Protein AF-A0A6P4CGS2-F1 (afdb_monomer_lite)

InterPro domains:
  IPR002083 MATH/TRAF domain [PF22486] (13-48)
  IPR002083 MATH/TRAF domain [PS50144] (1-48)
  IPR002083 MATH/TRAF domain [cd00121] (12-48)
  IPR008974 TRAF-like [G3DSA:2.60.210.10] (5-64)
  IPR050804 MATH and coiled-coil domain-containing protein [PTHR46236] (12-181)

Organism: Arachis duranensis (NCBI:txid130453)

Sequence (196 aa):
MILAGTKYESGSAKGPGYGYASFITLTEFLDPNNGFLVNDSCTIEAEVCVVNDGHQHHPNDNRIVPLVTRNNDNNNLVDFKGLCKVKKDFVSLLEEACSKHPKLVEGQKRRNQSEKFIENSIMTLGKVLHFLKSHKDVKDCTDDAVKEFQNLWKELESFGFDDLTWLENDVKIYMVKKLNENVDLGGEKGELLKVD

pLDDT: mean 76.22, std 17.8, range [32.59, 96.19]

Radius of gyration: 22.28 Å; chains: 1; bounding box: 71×52×62 Å

Foldseek 3Di:
DDDDDDDDDDDDPDDPDDDDPCDDDPVLCPPVQQVQAAPNAHDDDDFDDDDDPDPDDDPDPPDPDGPVPPPPPVPAWDQAVVLDTEGPQLNVVLVVVCVVPVLQVVVLVRHNDDSVLSHLLSRLVSVLSVLLVVPVDLVPDDPVNLVVSVVSVVVNVSSNRVDPPVVVVSNVVSVVNNVVVVVVVVPPPPDDDPDD

Structure (mmCIF, N/CA/C/O backbone):
data_AF-A0A6P4CGS2-F1
#
_entry.id   AF-A0A6P4CGS2-F1
#
loop_
_atom_site.group_PDB
_atom_site.id
_atom_site.type_symbol
_atom_site.label_atom_id
_atom_site.label_alt_id
_atom_site.label_comp_id
_atom_site.label_asym_id
_atom_site.label_entity_id
_atom_site.label_seq_id
_atom_site.pdbx_PDB_ins_code
_atom_site.Cartn_x
_atom_site.Cartn_y
_atom_site.Cartn_z
_atom_site.occupancy
_atom_site.B_iso_or_equiv
_atom_site.auth_seq_id
_atom_site.auth_comp_id
_atom_site.auth_asym_id
_atom_site.auth_atom_id
_atom_site.pdbx_PDB_model_num
ATOM 1 N N . MET A 1 1 ? -12.944 6.706 12.254 1.00 35.34 1 MET A N 1
ATOM 2 C CA . MET A 1 1 ? -13.628 7.862 12.877 1.00 35.34 1 MET A CA 1
ATOM 3 C C . MET A 1 1 ? -13.854 8.937 11.819 1.00 35.34 1 MET A C 1
ATOM 5 O O . MET A 1 1 ? -12.885 9.495 11.329 1.00 35.34 1 MET A O 1
ATOM 9 N N . ILE A 1 2 ? -15.099 9.168 11.389 1.00 32.59 2 ILE A N 1
ATOM 10 C CA . ILE A 1 2 ? -15.435 10.291 10.496 1.00 32.59 2 ILE A CA 1
ATOM 11 C C . ILE A 1 2 ? -15.806 11.464 11.402 1.00 32.59 2 ILE A C 1
ATOM 13 O O . ILE A 1 2 ? -16.816 11.397 12.100 1.00 32.59 2 ILE A O 1
ATOM 17 N N . LEU A 1 3 ? -14.984 12.513 11.433 1.00 43.84 3 LEU A N 1
ATOM 18 C CA . LEU A 1 3 ? -15.375 13.766 12.074 1.00 43.84 3 LEU A CA 1
ATOM 19 C C . LEU A 1 3 ? -16.300 14.541 11.138 1.00 43.84 3 LEU A C 1
ATOM 21 O O . LEU A 1 3 ? -16.040 14.656 9.941 1.00 43.84 3 LEU A O 1
ATOM 25 N N . ALA A 1 4 ? -17.402 15.043 11.693 1.00 39.34 4 ALA A N 1
ATOM 26 C CA . ALA A 1 4 ? -18.366 15.867 10.980 1.00 39.34 4 ALA A CA 1
ATOM 27 C C . ALA A 1 4 ? -17.659 17.089 10.374 1.00 39.34 4 ALA A C 1
ATOM 29 O O . ALA A 1 4 ? -17.104 17.901 11.109 1.00 39.34 4 ALA A O 1
ATOM 30 N N . GLY A 1 5 ? -17.674 17.205 9.044 1.00 42.78 5 GLY A N 1
ATOM 31 C CA . GLY A 1 5 ? -17.010 18.295 8.334 1.00 42.78 5 GLY A CA 1
ATOM 32 C C . GLY A 1 5 ? -17.528 19.667 8.769 1.00 42.78 5 GLY A C 1
ATOM 33 O O . GLY A 1 5 ? -18.735 19.888 8.884 1.00 42.78 5 GLY A O 1
ATOM 34 N N . THR A 1 6 ? -16.611 20.601 8.997 1.00 48.88 6 THR A N 1
ATOM 35 C CA . THR A 1 6 ? -16.914 22.014 9.236 1.00 48.88 6 THR A CA 1
ATOM 36 C C . THR A 1 6 ? -16.859 22.777 7.912 1.00 48.88 6 THR A C 1
ATOM 38 O O . THR A 1 6 ? -15.968 22.563 7.094 1.00 48.88 6 THR A O 1
ATOM 41 N N . LYS A 1 7 ? -17.834 23.661 7.666 1.00 46.78 7 LYS A N 1
ATOM 42 C CA . LYS A 1 7 ? -17.810 24.593 6.523 1.00 46.78 7 LYS A CA 1
ATOM 43 C C . LYS A 1 7 ? -17.155 25.902 6.958 1.00 46.78 7 LYS A C 1
ATOM 45 O O . LYS A 1 7 ? -17.506 26.414 8.019 1.00 46.78 7 LYS A O 1
ATOM 50 N N . TYR A 1 8 ? -16.250 26.447 6.147 1.00 56.38 8 TYR A N 1
ATOM 51 C CA . TYR A 1 8 ? -15.622 27.744 6.399 1.00 56.38 8 TYR A CA 1
ATOM 52 C C . TYR A 1 8 ? -15.357 28.509 5.096 1.00 56.38 8 TYR A C 1
ATOM 54 O O . TYR A 1 8 ? -15.068 27.913 4.061 1.00 56.38 8 TYR A O 1
ATOM 62 N N . GLU A 1 9 ? -15.442 29.836 5.170 1.00 48.56 9 GLU A N 1
ATOM 63 C CA . GLU A 1 9 ? -15.080 30.775 4.105 1.00 48.56 9 GLU A CA 1
ATOM 64 C C . GLU A 1 9 ? -13.683 31.330 4.423 1.00 48.56 9 GLU A C 1
ATOM 66 O O . GLU A 1 9 ? -13.440 31.799 5.537 1.00 48.56 9 GLU A O 1
ATOM 71 N N . SER A 1 10 ? -12.732 31.243 3.488 1.00 55.59 10 SER A N 1
ATOM 72 C CA . SER A 1 10 ? -11.381 31.784 3.681 1.00 55.59 10 SER A CA 1
ATOM 73 C C . SER A 1 10 ? -10.972 32.660 2.507 1.00 55.59 10 SER A C 1
ATOM 75 O O . SER A 1 10 ? -10.982 32.226 1.359 1.00 55.59 10 SER A O 1
ATOM 77 N N . GLY A 1 11 ? -10.575 33.893 2.823 1.00 48.62 11 GLY A N 1
ATOM 78 C CA . GLY A 1 11 ? -10.074 34.882 1.876 1.00 48.62 11 GLY A CA 1
ATOM 79 C C . GLY A 1 11 ? -8.834 35.596 2.406 1.00 48.62 11 GLY A C 1
ATOM 80 O O . GLY A 1 11 ? -8.850 36.813 2.509 1.00 48.62 11 GLY A O 1
ATOM 81 N N . SER A 1 12 ? -7.777 34.879 2.814 1.00 53.81 12 SER A N 1
ATOM 82 C CA . SER A 1 12 ? -6.424 35.459 2.956 1.00 53.81 12 SER A CA 1
ATOM 83 C C . SER A 1 12 ? -5.354 34.404 3.262 1.00 53.81 12 SER A C 1
ATOM 85 O O . SER A 1 12 ? -5.577 33.491 4.052 1.00 53.81 12 SER A O 1
ATOM 87 N N . ALA A 1 13 ? -4.141 34.596 2.731 1.00 56.62 13 ALA A N 1
ATOM 88 C CA . ALA A 1 13 ? -2.964 33.742 2.943 1.00 56.62 13 ALA A CA 1
ATOM 89 C C . ALA A 1 13 ? -2.358 33.796 4.371 1.00 56.62 13 ALA A C 1
ATOM 91 O O . ALA A 1 13 ? -1.290 33.233 4.606 1.00 56.62 13 ALA A O 1
ATOM 92 N N . LYS A 1 14 ? -2.999 34.489 5.327 1.00 59.53 14 LYS A N 1
ATOM 93 C CA . LYS A 1 14 ? -2.550 34.629 6.730 1.00 59.53 14 LYS A CA 1
ATOM 94 C C . LYS A 1 14 ? -3.710 34.542 7.737 1.00 59.53 14 LYS A C 1
ATOM 96 O O . LYS A 1 14 ? -3.844 35.399 8.607 1.00 59.53 14 LYS A O 1
ATOM 101 N N . GLY A 1 15 ? -4.577 33.542 7.596 1.00 60.03 15 GLY A N 1
ATOM 102 C CA . GLY A 1 15 ? -5.585 33.220 8.616 1.00 60.03 15 GLY A CA 1
ATOM 103 C C . GLY A 1 15 ? -4.997 32.417 9.789 1.00 60.03 15 GLY A C 1
ATOM 104 O O . GLY A 1 15 ? -3.956 31.778 9.617 1.00 60.03 15 GLY A O 1
ATOM 105 N N . PRO A 1 16 ? -5.629 32.428 10.980 1.00 64.69 16 PRO A N 1
ATOM 106 C CA . PRO A 1 16 ? -5.280 31.492 12.047 1.00 64.69 16 PRO A CA 1
ATOM 107 C C . PRO A 1 16 ? -5.461 30.047 11.556 1.00 64.69 16 PRO A C 1
ATOM 109 O O . PRO A 1 16 ? -6.345 29.770 10.750 1.00 64.69 16 PRO A O 1
ATOM 112 N N . GLY A 1 17 ? -4.618 29.123 12.024 1.00 63.47 17 GLY A N 1
ATOM 113 C CA . GLY A 1 17 ? -4.820 27.697 11.758 1.00 63.47 17 GLY A CA 1
ATOM 114 C C . GLY A 1 17 ? -6.153 27.228 12.349 1.00 63.47 17 GLY A C 1
ATOM 115 O O . GLY A 1 17 ? -6.503 27.617 13.463 1.00 63.47 17 GLY A O 1
ATOM 116 N N . TYR A 1 18 ? -6.892 26.401 11.609 1.00 72.19 18 TYR A N 1
ATOM 117 C CA . TYR A 1 18 ? -8.184 25.856 12.034 1.00 72.19 18 TYR A CA 1
ATOM 118 C C . TYR A 1 18 ? -8.076 24.348 12.266 1.00 72.19 18 TYR A C 1
ATOM 120 O O . TYR A 1 18 ? -7.402 23.645 11.515 1.00 72.19 18 TYR A O 1
ATOM 128 N N . GL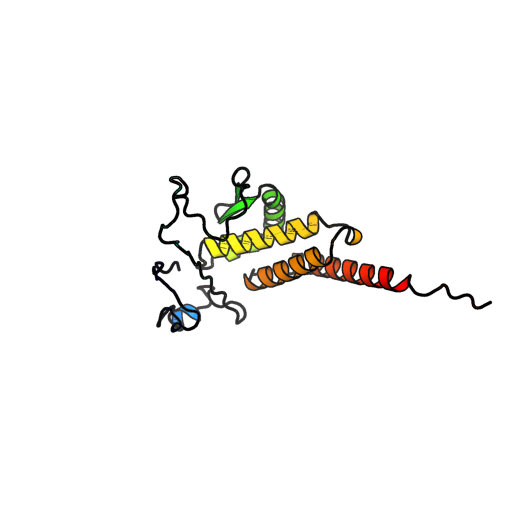Y A 1 19 ? -8.748 23.848 13.302 1.00 75.25 19 GLY A N 1
ATOM 129 C CA . GLY A 1 19 ? -8.752 22.430 13.651 1.00 75.25 19 GLY A CA 1
ATOM 130 C C . GLY A 1 19 ? -9.587 22.141 14.897 1.00 75.25 19 GLY A C 1
ATOM 131 O O . GLY A 1 19 ? -10.259 23.025 15.429 1.00 75.25 19 GLY A O 1
ATOM 132 N N . TYR A 1 20 ? -9.530 20.899 15.372 1.00 72.81 20 TYR A N 1
ATOM 133 C CA . TYR A 1 20 ? -10.167 20.478 16.619 1.00 72.81 20 TYR A CA 1
ATOM 134 C C . TYR A 1 20 ? -9.149 20.504 17.759 1.00 72.81 20 TYR A C 1
ATOM 136 O O . TYR A 1 20 ? -8.087 19.900 17.648 1.00 72.81 20 TYR A O 1
ATOM 144 N N . ALA A 1 21 ? -9.488 21.161 18.873 1.00 72.94 21 ALA A N 1
ATOM 145 C CA . ALA A 1 21 ? -8.631 21.193 20.064 1.00 72.94 21 ALA A CA 1
ATOM 146 C C . ALA A 1 21 ? -8.474 19.809 20.728 1.00 72.94 21 ALA A C 1
ATOM 148 O O . ALA A 1 21 ? -7.489 19.563 21.415 1.00 72.94 21 ALA A O 1
ATOM 149 N N . SER A 1 22 ? -9.439 18.910 20.514 1.00 78.81 22 SER A N 1
ATOM 150 C CA . SER A 1 22 ? -9.389 17.511 20.936 1.00 78.81 22 SER A CA 1
ATOM 151 C C . SER A 1 22 ? -9.935 16.642 19.806 1.00 78.81 22 SER A C 1
ATOM 153 O O . SER A 1 22 ? -11.135 16.658 19.534 1.00 78.81 22 SER A O 1
ATOM 155 N N . PHE A 1 23 ? -9.035 15.956 19.101 1.00 80.25 23 PHE A N 1
ATOM 156 C CA . PHE A 1 23 ? -9.360 15.083 17.969 1.00 80.25 23 PHE A CA 1
ATOM 157 C C . PHE A 1 23 ? -9.585 13.635 18.422 1.00 80.25 23 PHE A C 1
ATOM 159 O O . PHE A 1 23 ? -10.553 13.009 18.011 1.00 80.25 23 PHE A O 1
ATOM 166 N N . ILE A 1 24 ? -8.712 13.128 19.293 1.00 84.38 24 ILE A N 1
ATOM 167 C CA . ILE A 1 24 ? -8.739 11.777 19.860 1.00 84.38 24 ILE A CA 1
ATOM 168 C C . ILE A 1 24 ? -8.120 11.827 21.259 1.00 84.38 24 ILE A C 1
ATOM 170 O O . ILE A 1 24 ? -7.234 12.649 21.516 1.00 84.38 24 ILE A O 1
ATOM 174 N N . THR A 1 25 ? -8.574 10.978 22.181 1.00 89.19 25 THR A N 1
ATOM 175 C CA . THR A 1 25 ? -7.919 10.884 23.495 1.00 89.19 25 THR A CA 1
ATOM 176 C C . THR A 1 25 ? -6.576 10.168 23.371 1.00 89.19 25 THR A C 1
ATOM 178 O O . THR A 1 25 ? -6.412 9.282 22.535 1.00 89.19 25 THR A O 1
ATOM 181 N N . LEU A 1 26 ? -5.609 10.504 24.230 1.00 90.50 26 LEU A N 1
ATOM 182 C CA . LEU A 1 26 ? -4.312 9.822 24.219 1.00 90.50 26 LEU A CA 1
ATOM 183 C C . LEU A 1 26 ? -4.460 8.320 24.512 1.00 90.50 26 LEU A C 1
ATOM 185 O O . LEU A 1 26 ? -3.788 7.505 23.894 1.00 90.50 26 LEU A O 1
ATOM 189 N N . THR A 1 27 ? -5.366 7.954 25.422 1.00 91.56 27 THR A N 1
ATOM 190 C CA . THR A 1 27 ? -5.655 6.553 25.755 1.00 91.56 27 THR A CA 1
ATOM 191 C C . THR A 1 27 ? -6.181 5.784 24.549 1.00 91.56 27 THR A C 1
ATOM 193 O O . THR A 1 27 ? -5.724 4.679 24.290 1.00 91.56 27 THR A O 1
ATOM 19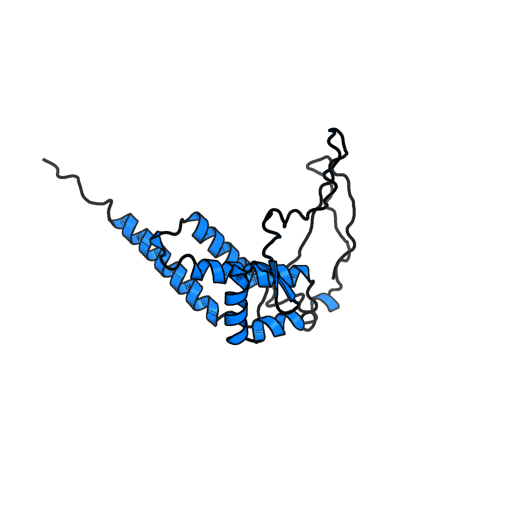6 N N . GLU A 1 28 ? -7.109 6.373 23.795 1.00 89.06 28 GLU A N 1
ATOM 197 C CA . GLU A 1 28 ? -7.671 5.751 22.596 1.00 89.06 28 GLU A CA 1
ATOM 198 C C . GLU A 1 28 ? -6.653 5.681 21.451 1.00 89.06 28 GLU A C 1
ATOM 200 O O . GLU A 1 28 ? -6.580 4.664 20.763 1.00 89.06 28 GLU A O 1
ATOM 205 N N . PHE A 1 29 ? -5.844 6.732 21.274 1.00 89.25 29 PHE A N 1
ATOM 206 C CA . PHE A 1 29 ? -4.796 6.804 20.253 1.00 89.25 29 PHE A CA 1
ATOM 207 C C . PHE A 1 29 ? -3.680 5.775 20.470 1.00 89.25 29 PHE A C 1
ATOM 209 O O . PHE A 1 29 ? -3.196 5.186 19.506 1.00 89.25 29 PHE A O 1
ATOM 216 N N . LEU A 1 30 ? -3.284 5.554 21.727 1.00 90.31 30 LEU A N 1
ATOM 217 C CA . LEU A 1 30 ? -2.220 4.619 22.095 1.00 90.31 30 LEU A CA 1
ATOM 218 C C . LEU A 1 30 ? -2.702 3.174 22.281 1.00 90.31 30 LEU A C 1
ATOM 220 O O . LEU A 1 30 ? -1.870 2.302 22.527 1.00 90.31 30 LEU A O 1
ATOM 224 N N . ASP A 1 31 ? -4.007 2.896 22.194 1.00 87.06 31 ASP A N 1
ATOM 225 C CA . ASP A 1 31 ? -4.511 1.526 22.298 1.00 87.06 31 ASP A CA 1
ATOM 226 C C . ASP A 1 31 ? -4.074 0.711 21.064 1.00 87.06 31 ASP A C 1
ATOM 228 O O . ASP A 1 31 ? -4.538 0.982 19.946 1.00 87.06 31 ASP A O 1
ATOM 232 N N . PRO A 1 32 ? -3.215 -0.316 21.231 1.00 82.88 32 PRO A N 1
ATOM 233 C CA . PRO A 1 32 ? -2.708 -1.109 20.114 1.00 82.88 32 PRO A CA 1
ATOM 234 C C . PRO A 1 32 ? -3.813 -1.879 19.376 1.00 82.88 32 PRO A C 1
ATOM 236 O O . PRO A 1 32 ? -3.609 -2.287 18.234 1.00 82.88 32 PRO A O 1
ATOM 239 N N . ASN A 1 33 ? -4.990 -2.063 19.983 1.00 81.50 33 ASN A N 1
ATOM 240 C CA . ASN A 1 33 ? -6.120 -2.738 19.344 1.00 81.50 33 ASN A CA 1
ATOM 241 C C . ASN A 1 33 ? -6.884 -1.830 18.372 1.00 81.50 33 ASN A C 1
ATOM 243 O O . ASN A 1 33 ? -7.587 -2.331 17.496 1.00 81.50 33 ASN A O 1
ATOM 247 N N . ASN A 1 34 ? -6.751 -0.505 18.493 1.00 80.56 34 ASN A N 1
ATOM 248 C CA . ASN A 1 34 ? -7.469 0.433 17.631 1.00 80.56 34 ASN A CA 1
ATOM 249 C C . ASN A 1 34 ? -6.788 0.638 16.272 1.00 80.56 34 ASN A C 1
ATOM 251 O O . ASN A 1 34 ? -7.461 0.944 15.286 1.00 80.56 34 ASN A O 1
ATOM 255 N N . GLY A 1 35 ? -5.468 0.440 16.197 1.00 78.88 35 GLY A N 1
ATOM 256 C CA . GLY A 1 35 ? -4.697 0.572 14.958 1.00 78.88 35 GLY A CA 1
ATOM 257 C C . GLY A 1 35 ? -4.485 2.015 14.483 1.00 78.88 35 GLY A C 1
ATOM 258 O O . GLY A 1 35 ? -4.157 2.212 13.315 1.00 78.88 35 GLY A O 1
ATOM 259 N N . PHE A 1 36 ? -4.677 3.014 15.356 1.00 84.12 36 PHE A N 1
ATOM 260 C CA . PHE A 1 36 ? -4.406 4.429 15.051 1.00 84.12 36 PHE A CA 1
ATOM 261 C C . PHE A 1 36 ? -2.910 4.766 15.026 1.00 84.12 36 PHE A C 1
ATOM 263 O O . PHE A 1 36 ? -2.495 5.651 14.278 1.00 84.12 36 PHE A O 1
ATOM 270 N N . LEU A 1 37 ? -2.112 4.045 15.814 1.00 85.75 37 LEU A N 1
ATOM 271 C CA . LEU A 1 37 ? -0.658 4.130 15.846 1.00 85.75 37 LEU A CA 1
ATOM 272 C C . LEU A 1 37 ? -0.086 2.742 15.540 1.00 85.75 37 LEU A C 1
ATOM 274 O O . LEU A 1 37 ? -0.350 1.784 16.265 1.00 85.75 37 LEU A O 1
ATOM 278 N N . VAL A 1 38 ? 0.678 2.625 14.456 1.00 79.06 38 VAL A N 1
ATOM 279 C CA . VAL A 1 38 ? 1.325 1.376 14.032 1.00 79.06 38 VAL A CA 1
ATOM 280 C C . VAL A 1 38 ? 2.788 1.681 13.745 1.00 79.06 38 VAL A C 1
ATOM 282 O O . VAL A 1 38 ? 3.081 2.564 12.947 1.00 79.06 38 VAL A O 1
ATOM 285 N N . ASN A 1 39 ? 3.709 0.955 14.387 1.00 81.31 39 ASN A N 1
ATOM 286 C CA . ASN A 1 39 ? 5.159 1.154 14.242 1.00 81.31 39 ASN A CA 1
ATOM 287 C C . ASN A 1 39 ? 5.590 2.618 14.455 1.00 81.31 39 ASN A C 1
ATOM 289 O O . ASN A 1 39 ? 6.279 3.190 13.613 1.00 81.31 39 ASN A O 1
ATOM 293 N N . ASP A 1 40 ? 5.123 3.237 15.545 1.00 84.38 40 ASP A N 1
ATOM 294 C CA . ASP A 1 40 ? 5.345 4.657 15.870 1.00 84.38 40 ASP A CA 1
ATOM 295 C C . ASP A 1 40 ? 4.922 5.646 14.765 1.00 84.38 40 ASP A C 1
ATOM 297 O O . ASP A 1 40 ? 5.320 6.811 14.765 1.00 84.38 40 ASP A O 1
ATOM 301 N N . SER A 1 41 ? 4.071 5.202 13.837 1.00 81.25 41 SER A N 1
ATOM 302 C CA . SER A 1 41 ? 3.564 5.995 12.724 1.00 81.25 41 SER A CA 1
ATOM 303 C C . SER A 1 41 ? 2.043 6.102 12.787 1.00 81.25 41 SER A C 1
ATOM 305 O O . SER A 1 41 ? 1.336 5.120 13.033 1.00 81.25 41 SER A O 1
ATOM 307 N N . CYS A 1 42 ? 1.528 7.311 12.572 1.00 84.44 42 CYS A N 1
ATOM 308 C CA . CYS A 1 42 ? 0.100 7.571 12.423 1.00 84.44 42 CYS A CA 1
ATOM 309 C C . CYS A 1 42 ? -0.140 8.346 11.129 1.00 84.44 42 CYS A C 1
ATOM 311 O O . CYS A 1 42 ? 0.661 9.203 10.749 1.00 84.44 42 CYS A O 1
ATOM 313 N N . THR A 1 43 ? -1.263 8.066 10.474 1.00 77.25 43 THR A N 1
ATOM 314 C CA . THR A 1 43 ? -1.672 8.759 9.252 1.00 77.25 43 THR A CA 1
ATOM 315 C C . THR A 1 43 ? -2.950 9.538 9.530 1.00 77.25 43 THR A C 1
ATOM 317 O O . THR A 1 43 ? -3.950 8.965 9.961 1.00 77.25 43 THR A O 1
ATOM 320 N N . ILE A 1 44 ? -2.916 10.847 9.277 1.00 79.44 44 ILE A N 1
ATOM 321 C CA . ILE A 1 44 ? -4.068 11.743 9.409 1.00 79.44 44 ILE A CA 1
ATOM 322 C C . ILE A 1 44 ? -4.544 12.108 8.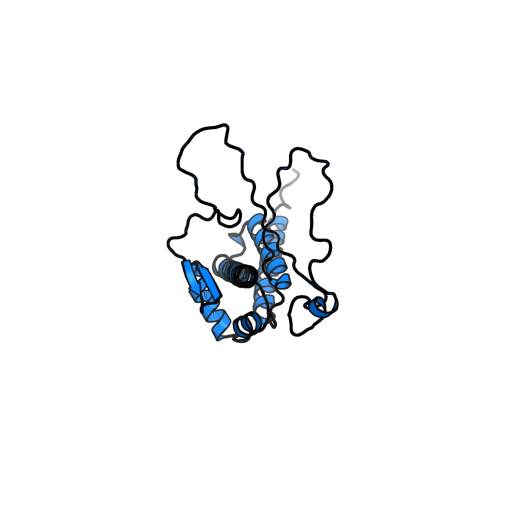004 1.00 79.44 44 ILE A C 1
ATOM 324 O O . ILE A 1 44 ? -3.796 12.691 7.223 1.00 79.44 44 ILE A O 1
ATOM 328 N N . GLU A 1 45 ? -5.794 11.775 7.692 1.00 71.50 45 GLU A N 1
ATOM 329 C CA . GLU A 1 45 ? -6.437 12.127 6.427 1.00 71.50 45 GLU A CA 1
ATOM 330 C C . GLU A 1 45 ? -7.326 13.363 6.616 1.00 71.50 45 GLU A C 1
ATOM 332 O O . GLU A 1 45 ? -8.130 13.425 7.549 1.00 71.50 45 GLU A O 1
ATOM 337 N N . ALA A 1 46 ? -7.198 14.342 5.719 1.00 73.69 46 ALA A N 1
ATOM 338 C CA . ALA A 1 46 ? -8.045 15.528 5.681 1.00 73.69 46 ALA A CA 1
ATOM 339 C C . ALA A 1 46 ? -8.647 15.690 4.281 1.00 73.69 46 ALA A C 1
ATOM 341 O O . ALA A 1 46 ? -7.924 15.769 3.289 1.00 73.69 46 ALA A O 1
ATOM 342 N N . GLU A 1 47 ? -9.975 15.771 4.204 1.00 67.81 47 GLU A N 1
ATOM 343 C CA . GLU A 1 47 ? -10.686 16.097 2.970 1.00 67.81 47 GLU A CA 1
ATOM 344 C C . GLU A 1 47 ? -11.065 17.580 2.983 1.00 67.81 47 GLU A C 1
ATOM 346 O O . GLU A 1 47 ? -11.736 18.050 3.902 1.00 67.81 47 GLU A O 1
ATOM 351 N N . VAL A 1 48 ? -10.630 18.320 1.961 1.00 70.25 48 VAL A N 1
ATOM 352 C CA . VAL A 1 48 ? -10.899 19.756 1.829 1.00 70.25 48 VAL A CA 1
ATOM 353 C C . VAL A 1 48 ? -11.808 19.990 0.628 1.00 70.25 48 VAL A C 1
ATOM 355 O O . VAL A 1 48 ? -11.451 19.670 -0.506 1.00 70.25 48 VAL A O 1
ATOM 358 N N . CYS A 1 49 ? -12.971 20.587 0.879 1.00 64.94 49 CYS A N 1
ATOM 359 C CA . CYS A 1 49 ? -13.921 20.992 -0.153 1.00 64.94 49 CYS A CA 1
ATOM 360 C C . CYS A 1 49 ? -13.906 22.515 -0.290 1.00 64.94 49 CYS A C 1
ATOM 362 O O . CYS A 1 49 ? -14.192 23.223 0.673 1.00 64.94 49 CYS A O 1
ATOM 364 N N . VAL A 1 50 ? -13.624 23.016 -1.492 1.00 71.50 50 VAL A N 1
ATOM 365 C CA . VAL A 1 50 ? -13.747 24.443 -1.811 1.00 71.50 50 VAL A CA 1
ATOM 366 C C . VAL A 1 50 ? -15.062 24.645 -2.553 1.00 71.50 50 VAL A C 1
ATOM 368 O O . VAL A 1 50 ? -15.252 24.095 -3.636 1.00 71.50 50 VAL A O 1
ATOM 371 N N . VAL A 1 51 ? -15.985 25.401 -1.959 1.00 65.62 51 VAL A N 1
ATOM 372 C CA . VAL A 1 51 ? -17.236 25.799 -2.615 1.00 65.62 51 VAL A CA 1
ATOM 373 C C . VAL A 1 51 ? -17.051 27.227 -3.101 1.00 65.62 51 VAL A C 1
ATOM 375 O O . VAL A 1 51 ? -16.897 28.125 -2.283 1.00 65.62 51 VAL A O 1
ATOM 378 N N . ASN A 1 52 ? -17.049 27.426 -4.417 1.00 67.31 52 ASN A N 1
ATOM 379 C CA . ASN A 1 52 ? -17.042 28.769 -4.986 1.00 67.31 52 ASN A CA 1
ATOM 380 C C . ASN A 1 52 ? -18.461 29.342 -4.921 1.00 67.31 52 ASN A C 1
ATOM 382 O O . ASN A 1 52 ? -19.415 28.758 -5.439 1.00 67.31 52 ASN A O 1
ATOM 386 N N . ASP A 1 53 ? -18.590 30.507 -4.314 1.00 56.47 53 ASP A N 1
ATOM 387 C CA . ASP A 1 53 ? -19.781 31.336 -4.207 1.00 56.47 53 ASP A CA 1
ATOM 388 C C . ASP A 1 53 ? -20.101 32.009 -5.555 1.00 56.47 53 ASP A C 1
ATOM 390 O O . ASP A 1 53 ? -19.922 33.198 -5.787 1.00 56.47 53 ASP A O 1
ATOM 394 N N . GLY A 1 54 ? -20.582 31.191 -6.492 1.00 53.81 54 GLY A N 1
ATOM 395 C CA . GLY A 1 54 ? -21.723 31.513 -7.354 1.00 53.81 54 GLY A CA 1
ATOM 396 C C . GLY A 1 54 ? -21.650 32.658 -8.373 1.00 53.81 54 GLY A C 1
ATOM 397 O O . GLY A 1 54 ? -22.608 32.801 -9.130 1.00 53.81 54 GLY A O 1
ATOM 398 N N . HIS A 1 55 ? -20.579 33.440 -8.501 1.00 52.56 55 HIS A N 1
ATOM 399 C CA . HIS A 1 55 ? -20.499 34.475 -9.543 1.00 52.56 55 HIS A CA 1
ATOM 400 C C . HIS A 1 55 ? -19.857 33.975 -10.843 1.00 52.56 55 HIS A C 1
ATOM 402 O O . HIS A 1 55 ? -18.870 34.536 -11.307 1.00 52.56 55 HIS A O 1
ATOM 408 N N . GLN A 1 56 ? -20.447 32.936 -11.445 1.00 46.91 56 GLN A N 1
ATOM 409 C CA . GLN A 1 56 ? -20.592 32.780 -12.900 1.00 46.91 56 GLN A CA 1
ATOM 410 C C . GLN A 1 56 ? -21.499 31.580 -13.215 1.00 46.91 56 GLN A C 1
ATOM 412 O O . GLN A 1 56 ? -21.258 30.447 -12.810 1.00 46.91 56 GLN A O 1
ATOM 417 N N . HIS A 1 57 ? -22.588 31.870 -13.925 1.00 47.19 57 HIS A N 1
ATOM 418 C CA . HIS A 1 57 ? -23.630 30.938 -14.338 1.00 47.19 57 HIS A CA 1
ATOM 419 C C . HIS A 1 57 ? -23.102 29.821 -15.258 1.00 47.19 57 HIS A C 1
ATOM 421 O O . HIS A 1 57 ? -22.680 30.094 -16.378 1.00 47.19 57 HIS A O 1
ATOM 427 N N . HIS A 1 58 ? -23.317 28.563 -14.861 1.00 44.56 58 HIS A N 1
ATOM 428 C CA . HIS A 1 58 ? -24.027 27.597 -15.706 1.00 44.56 58 HIS A CA 1
ATOM 429 C C . HIS A 1 58 ? -24.756 26.569 -14.812 1.00 44.56 58 HIS A C 1
ATOM 431 O O . HIS A 1 58 ? -24.123 25.940 -13.964 1.00 44.56 58 HIS A O 1
ATOM 437 N N . PRO A 1 59 ? -26.083 26.393 -14.942 1.00 48.31 59 PRO A N 1
ATOM 438 C CA . PRO A 1 59 ? -26.835 25.476 -14.095 1.00 48.31 59 PRO A CA 1
ATOM 439 C C . PRO A 1 59 ? -26.665 24.053 -14.633 1.00 48.31 59 PRO A C 1
ATOM 441 O O . PRO A 1 59 ? -27.333 23.695 -15.598 1.00 48.31 59 PRO A O 1
ATOM 444 N N . ASN A 1 60 ? -25.728 23.281 -14.067 1.00 44.47 60 ASN A N 1
ATOM 445 C CA . ASN A 1 60 ? -25.863 21.820 -13.907 1.00 44.47 60 ASN A CA 1
ATOM 446 C C . ASN A 1 60 ? -24.725 21.102 -13.161 1.00 44.47 60 ASN A C 1
ATOM 448 O O . ASN A 1 60 ? -24.808 19.884 -13.020 1.00 44.47 60 ASN A O 1
ATOM 452 N N . ASP A 1 61 ? -23.719 21.781 -12.609 1.00 47.00 61 ASP A N 1
ATOM 453 C CA . ASP A 1 61 ? -22.617 21.082 -11.925 1.00 47.00 61 ASP A CA 1
ATOM 454 C C . ASP A 1 61 ? -22.810 20.987 -10.400 1.00 47.00 61 ASP A C 1
ATOM 456 O O . ASP A 1 61 ? -21.984 21.406 -9.599 1.00 47.00 61 ASP A O 1
ATOM 460 N N . ASN A 1 62 ? -23.945 20.417 -9.980 1.00 43.94 62 ASN A N 1
ATOM 461 C CA . ASN A 1 62 ? -24.212 20.058 -8.577 1.00 43.94 62 ASN A CA 1
ATOM 462 C C . ASN A 1 62 ? -23.743 18.632 -8.235 1.00 43.94 62 ASN A C 1
ATOM 464 O O . ASN A 1 62 ? -24.314 17.961 -7.371 1.00 43.94 62 ASN A O 1
ATOM 468 N N . ARG A 1 63 ? -22.686 18.142 -8.887 1.00 39.44 63 ARG A N 1
ATOM 469 C CA . ARG A 1 63 ? -22.015 16.925 -8.438 1.00 39.44 63 ARG A CA 1
ATOM 470 C C . ARG A 1 63 ? -20.900 17.309 -7.478 1.00 39.44 63 ARG A C 1
ATOM 472 O O . ARG A 1 63 ? -19.811 17.693 -7.878 1.00 39.44 63 ARG A O 1
ATOM 479 N N . ILE A 1 64 ? -21.196 17.159 -6.190 1.00 49.12 64 ILE A N 1
ATOM 480 C CA . ILE A 1 64 ? -20.187 16.975 -5.148 1.00 49.12 64 ILE A CA 1
ATOM 481 C C . ILE A 1 64 ? -19.275 15.837 -5.626 1.00 49.12 64 ILE A C 1
ATOM 483 O O . ILE A 1 64 ? -19.677 14.674 -5.612 1.00 49.12 64 ILE A O 1
ATOM 487 N N . VAL A 1 65 ? -18.082 16.172 -6.109 1.00 42.41 65 VAL A N 1
ATOM 488 C CA . VAL A 1 65 ? -17.024 15.205 -6.401 1.00 42.41 65 VAL A CA 1
ATOM 489 C C . VAL A 1 65 ? -15.861 15.501 -5.456 1.00 42.41 65 VAL A C 1
ATOM 491 O O . VAL A 1 65 ? -15.303 16.599 -5.514 1.00 42.41 65 VAL A O 1
ATOM 494 N N . PRO A 1 66 ? -15.506 14.567 -4.556 1.00 41.31 66 PRO A N 1
ATOM 495 C CA . PRO A 1 66 ? -14.270 14.636 -3.786 1.00 41.31 66 PRO A CA 1
ATOM 496 C C . PRO A 1 66 ? -13.092 14.936 -4.714 1.00 41.31 66 PRO A C 1
ATOM 498 O O . PRO A 1 66 ? -12.976 14.314 -5.774 1.00 41.31 66 PRO A O 1
ATOM 501 N N . LEU A 1 67 ? -12.182 15.834 -4.318 1.00 46.56 67 LEU A N 1
ATOM 502 C CA . LEU A 1 67 ? -11.012 16.208 -5.130 1.00 46.56 67 LEU A CA 1
ATOM 503 C C . LEU A 1 67 ? -10.075 15.017 -5.455 1.00 46.56 67 LEU A C 1
ATOM 505 O O . LEU A 1 67 ? -9.164 15.158 -6.265 1.00 46.56 67 LEU A O 1
ATOM 509 N N . VAL A 1 68 ? -10.326 13.837 -4.875 1.00 49.34 68 VAL A N 1
ATOM 510 C CA . VAL A 1 68 ? -9.606 12.577 -5.124 1.00 49.34 68 VAL A CA 1
ATOM 511 C C . VAL A 1 68 ? -10.211 11.751 -6.279 1.00 49.34 68 VAL A C 1
ATOM 513 O O . VAL A 1 68 ? -9.542 10.879 -6.825 1.00 49.34 68 VAL A O 1
ATOM 516 N N . THR A 1 69 ? -11.434 12.044 -6.746 1.00 40.47 69 THR A N 1
ATOM 517 C CA . THR A 1 69 ? -12.087 11.298 -7.849 1.00 40.47 69 THR A CA 1
ATOM 518 C C . THR A 1 69 ? -12.121 12.047 -9.180 1.00 40.47 69 THR A C 1
ATOM 520 O O . THR A 1 69 ? -13.030 11.860 -9.988 1.00 40.47 69 THR A O 1
ATOM 523 N N . ARG A 1 70 ? -11.071 12.811 -9.516 1.00 41.44 70 ARG A N 1
ATOM 524 C CA . ARG A 1 70 ? -10.793 13.087 -10.937 1.00 41.44 70 ARG A CA 1
ATOM 525 C C . ARG A 1 70 ? -10.084 11.886 -11.574 1.00 41.44 70 ARG A C 1
ATOM 527 O O . ARG A 1 70 ? -8.940 11.979 -11.982 1.00 41.44 70 ARG A O 1
ATOM 534 N N . ASN A 1 71 ? -10.792 10.765 -11.658 1.00 42.09 71 ASN A N 1
ATOM 535 C CA . ASN A 1 71 ? -10.571 9.720 -12.653 1.00 42.09 71 ASN A CA 1
ATOM 536 C C . ASN A 1 71 ? -11.963 9.326 -13.138 1.00 42.09 71 ASN A C 1
ATOM 538 O O . ASN A 1 71 ? -12.673 8.572 -12.482 1.00 42.09 71 ASN A O 1
ATOM 542 N N . ASN A 1 72 ? -12.382 9.902 -14.260 1.00 47.44 72 ASN A N 1
ATOM 543 C CA . ASN A 1 72 ? -13.719 9.750 -14.829 1.00 47.44 72 ASN A CA 1
ATOM 544 C C . ASN A 1 72 ? -13.913 8.386 -15.533 1.00 47.44 72 ASN A C 1
ATOM 546 O O . ASN A 1 72 ? -14.594 8.301 -16.548 1.00 47.44 72 ASN A O 1
ATOM 550 N N . ASP A 1 73 ? -13.343 7.314 -14.971 1.00 54.31 73 ASP A N 1
ATOM 551 C CA . ASP A 1 73 ? -13.447 5.932 -15.464 1.00 54.31 73 ASP A CA 1
ATOM 552 C C . ASP A 1 73 ? -14.378 5.098 -14.565 1.00 54.31 73 ASP A C 1
ATOM 554 O O . ASP A 1 73 ? -14.155 3.913 -14.309 1.00 54.31 73 ASP A O 1
ATOM 558 N N . ASN A 1 74 ? -15.444 5.716 -14.050 1.00 54.94 74 ASN A N 1
ATOM 559 C CA . ASN A 1 74 ? -16.376 5.108 -13.091 1.00 54.94 74 ASN A CA 1
ATOM 560 C C . ASN A 1 74 ? -17.188 3.919 -13.648 1.00 54.94 74 ASN A C 1
ATOM 562 O O . ASN A 1 74 ? -17.980 3.326 -12.920 1.00 54.94 74 ASN A O 1
ATOM 566 N N . ASN A 1 75 ? -16.988 3.534 -14.911 1.00 57.66 75 ASN A N 1
ATOM 567 C CA . ASN A 1 75 ? -17.736 2.454 -15.557 1.00 57.66 75 ASN A CA 1
ATOM 568 C C . ASN A 1 75 ? -17.096 1.061 -15.399 1.00 57.66 75 ASN A C 1
ATOM 570 O O . ASN A 1 75 ? -17.673 0.087 -15.875 1.00 57.66 75 ASN A O 1
ATOM 574 N N . ASN A 1 76 ? -15.932 0.934 -14.742 1.00 78.94 76 ASN A N 1
ATOM 575 C CA . ASN A 1 76 ? -15.230 -0.353 -14.590 1.00 78.94 76 ASN A CA 1
ATOM 576 C C . ASN A 1 76 ? -14.696 -0.612 -13.166 1.00 78.94 76 ASN A C 1
ATOM 578 O O . ASN A 1 76 ? -13.677 -1.286 -12.983 1.00 78.94 76 ASN A O 1
ATOM 582 N N . LEU A 1 77 ? -15.354 -0.039 -12.155 1.00 84.25 77 LEU A N 1
ATOM 583 C CA . LEU A 1 77 ? -15.059 -0.316 -10.751 1.00 84.25 77 LEU A CA 1
ATOM 584 C C . LEU A 1 77 ? -15.826 -1.558 -10.281 1.00 84.25 77 LEU A C 1
ATOM 586 O O . LEU A 1 77 ? -17.023 -1.688 -10.532 1.00 84.25 77 LEU A O 1
ATOM 590 N N . VAL A 1 78 ? -15.139 -2.451 -9.578 1.00 89.00 78 VAL A N 1
ATOM 591 C CA . VAL A 1 78 ? -15.685 -3.701 -9.039 1.00 89.00 78 VAL A CA 1
ATOM 592 C C . VAL A 1 78 ? -15.556 -3.675 -7.519 1.00 89.00 78 VAL A C 1
ATOM 594 O O . VAL A 1 78 ? -14.553 -3.187 -6.995 1.00 89.00 78 VAL A O 1
ATOM 597 N N . ASP A 1 79 ? -16.572 -4.179 -6.815 1.00 89.19 79 ASP A N 1
ATOM 598 C CA . ASP A 1 79 ? -16.490 -4.382 -5.367 1.00 89.19 79 ASP A CA 1
ATOM 599 C C . ASP A 1 79 ? -15.421 -5.430 -5.047 1.00 89.19 79 ASP A C 1
ATOM 601 O O . ASP A 1 79 ? -15.481 -6.568 -5.517 1.00 89.19 79 ASP A O 1
ATOM 605 N N . PHE A 1 80 ? -14.427 -5.038 -4.258 1.00 88.56 80 PHE A N 1
ATOM 606 C CA . PHE A 1 80 ? -13.356 -5.918 -3.831 1.00 88.56 80 PHE A CA 1
ATOM 607 C C . PHE A 1 80 ? -13.612 -6.394 -2.404 1.00 88.56 80 PHE A C 1
ATOM 609 O O . PHE A 1 80 ? -13.304 -5.703 -1.433 1.00 88.56 80 PHE A O 1
ATOM 616 N N . LYS A 1 81 ? -14.158 -7.611 -2.281 1.00 84.94 81 LYS A N 1
ATOM 617 C CA . LYS A 1 81 ? -14.358 -8.325 -1.005 1.00 84.94 81 LYS A CA 1
ATOM 618 C C . LYS A 1 81 ? -15.160 -7.530 0.045 1.00 84.94 81 LYS A C 1
ATOM 620 O O . LYS A 1 81 ? -14.954 -7.748 1.244 1.00 84.94 81 LYS A O 1
ATOM 625 N N . GLY A 1 82 ? -16.047 -6.628 -0.387 1.00 82.56 82 GLY A N 1
ATOM 626 C CA . GLY A 1 82 ? -16.799 -5.719 0.480 1.00 82.56 82 GLY A CA 1
ATOM 627 C C . GLY A 1 82 ? -15.941 -4.689 1.222 1.00 82.56 82 GLY A C 1
ATOM 628 O O . GLY A 1 82 ? -16.383 -4.176 2.245 1.00 82.56 82 GLY A O 1
ATOM 629 N N . LEU A 1 83 ? -14.705 -4.442 0.770 1.00 80.69 83 LEU A N 1
ATOM 630 C CA . LEU A 1 83 ? -13.783 -3.477 1.379 1.00 80.69 83 LEU A CA 1
ATOM 631 C C . LEU A 1 83 ? -13.841 -2.116 0.686 1.00 80.69 83 LEU A C 1
ATOM 633 O O . LEU A 1 83 ? -13.896 -1.091 1.353 1.00 80.69 83 LEU A O 1
ATOM 637 N N . CYS A 1 84 ? -13.786 -2.106 -0.647 1.00 83.75 84 CYS A N 1
ATOM 638 C CA . CYS A 1 84 ? -13.792 -0.889 -1.455 1.00 83.75 84 CYS A CA 1
ATOM 639 C C . CYS A 1 84 ? -14.085 -1.195 -2.931 1.00 83.75 84 CYS A C 1
ATOM 641 O O . CYS A 1 84 ? -14.113 -2.353 -3.359 1.00 83.75 84 CYS A O 1
ATOM 643 N N . LYS A 1 85 ? -14.284 -0.141 -3.730 1.00 87.44 85 LYS A N 1
ATOM 644 C CA . LYS A 1 85 ? -14.431 -0.233 -5.186 1.00 87.44 85 LYS A CA 1
ATOM 645 C C . LYS A 1 85 ? -13.081 -0.009 -5.861 1.00 87.44 85 LYS A C 1
ATOM 647 O O . LYS A 1 85 ? -12.500 1.062 -5.734 1.00 87.44 85 LYS A O 1
ATOM 652 N N . VAL A 1 86 ? -12.600 -0.987 -6.624 1.00 87.12 86 VAL A N 1
ATOM 653 C CA . VAL A 1 86 ? -11.292 -0.917 -7.305 1.00 87.12 86 VAL A CA 1
ATOM 654 C C . VAL A 1 86 ? -11.434 -1.069 -8.814 1.00 87.12 86 VAL A C 1
ATOM 656 O O . VAL A 1 86 ? -12.398 -1.664 -9.298 1.00 87.12 86 VAL A O 1
ATOM 659 N N . LYS A 1 87 ? -10.470 -0.544 -9.584 1.00 86.44 87 LYS A N 1
ATOM 660 C CA . LYS A 1 87 ? -10.433 -0.745 -11.042 1.00 86.44 87 LYS A CA 1
ATOM 661 C C . LYS A 1 87 ? -10.340 -2.239 -11.357 1.00 86.44 87 LYS A C 1
ATOM 663 O O . LYS A 1 87 ? -9.550 -2.949 -10.736 1.00 86.44 87 LYS A O 1
ATOM 668 N N . LYS A 1 88 ? -11.092 -2.706 -12.357 1.00 87.38 88 LYS A N 1
ATOM 669 C CA . LYS A 1 88 ? -11.110 -4.119 -12.777 1.00 87.38 88 LYS A CA 1
ATOM 670 C C . LYS A 1 88 ? -9.720 -4.708 -13.037 1.00 87.38 88 LYS A C 1
ATOM 672 O O . LYS A 1 88 ? -9.471 -5.852 -12.669 1.00 87.38 88 LYS A O 1
ATOM 677 N N . ASP A 1 89 ? -8.806 -3.922 -13.599 1.00 85.50 89 ASP A N 1
ATOM 678 C CA . ASP A 1 89 ? -7.439 -4.372 -13.897 1.00 85.50 89 ASP A CA 1
ATOM 679 C C . ASP A 1 89 ? -6.639 -4.699 -12.626 1.00 85.50 89 ASP A C 1
ATOM 681 O O . ASP A 1 89 ? -5.730 -5.530 -12.654 1.00 85.50 89 ASP A O 1
ATOM 685 N N . PHE A 1 90 ? -7.014 -4.102 -11.490 1.00 91.00 90 PHE A N 1
ATOM 686 C CA . PHE A 1 90 ? -6.400 -4.373 -10.192 1.00 91.00 90 PHE A CA 1
ATOM 687 C C . PHE A 1 90 ? -7.011 -5.596 -9.512 1.00 91.00 90 PHE A C 1
ATOM 689 O O . PHE A 1 90 ? -6.308 -6.255 -8.754 1.00 91.00 90 PHE A O 1
ATOM 696 N N . VAL A 1 91 ? -8.277 -5.934 -9.793 1.00 91.44 91 VAL A N 1
ATOM 697 C CA . VAL A 1 91 ? -9.006 -7.020 -9.108 1.00 91.44 91 VAL A CA 1
ATOM 698 C C . VAL A 1 91 ? -8.227 -8.326 -9.176 1.00 91.44 91 VAL A C 1
ATOM 700 O O . VAL A 1 91 ? -7.917 -8.892 -8.136 1.00 91.44 91 VAL A O 1
ATOM 703 N N . SER A 1 92 ? -7.831 -8.758 -10.378 1.00 92.06 92 SER A N 1
ATOM 704 C CA . SER A 1 92 ? -7.094 -10.021 -10.548 1.00 92.06 92 SER A CA 1
ATOM 705 C C . SER A 1 92 ? -5.776 -10.057 -9.762 1.00 92.06 92 SER A C 1
ATOM 707 O O . SER A 1 92 ? -5.425 -11.082 -9.185 1.00 92.06 92 SER A O 1
ATOM 709 N N . LEU A 1 93 ? -5.073 -8.923 -9.685 1.00 94.38 93 LEU A N 1
ATOM 710 C CA . LEU A 1 93 ? -3.801 -8.800 -8.969 1.00 94.38 93 LEU A CA 1
ATOM 711 C C . LEU A 1 93 ? -3.999 -8.824 -7.463 1.00 94.38 93 LEU A C 1
ATOM 713 O O . LEU A 1 93 ? -3.275 -9.511 -6.748 1.00 94.38 93 LEU A O 1
ATOM 717 N N . LEU A 1 94 ? -4.999 -8.087 -6.988 1.00 93.75 94 LEU A N 1
ATOM 718 C CA . LEU A 1 94 ? -5.357 -8.031 -5.582 1.00 93.75 94 LEU A CA 1
ATOM 719 C C . LEU A 1 94 ? -5.891 -9.384 -5.101 1.00 93.75 94 LEU A C 1
ATOM 721 O O . LEU A 1 94 ? -5.547 -9.819 -4.005 1.00 93.75 94 LEU A O 1
ATOM 725 N N . GLU A 1 95 ? -6.693 -10.082 -5.906 1.00 93.69 95 GLU A N 1
ATOM 726 C CA . GLU A 1 95 ? -7.176 -11.430 -5.599 1.00 93.69 95 GLU A CA 1
ATOM 727 C C . GLU A 1 95 ? -6.031 -12.434 -5.506 1.00 93.69 95 GLU A C 1
ATOM 729 O O . GLU A 1 95 ? -5.973 -13.190 -4.533 1.00 93.69 95 GLU A O 1
ATOM 734 N N . GLU A 1 96 ? -5.099 -12.413 -6.460 1.00 94.31 96 GLU A N 1
ATOM 735 C CA . GLU A 1 96 ? -3.917 -13.272 -6.432 1.00 94.31 96 GLU A CA 1
ATOM 736 C C . GLU A 1 96 ? -3.053 -12.989 -5.194 1.00 94.31 96 GLU A C 1
ATOM 738 O O . GLU A 1 96 ? -2.731 -13.914 -4.441 1.00 94.31 96 GLU A O 1
ATOM 743 N N . ALA A 1 97 ? -2.742 -11.714 -4.934 1.00 93.81 97 ALA A N 1
ATOM 744 C CA . ALA A 1 97 ? -1.966 -11.292 -3.771 1.00 93.81 97 ALA A CA 1
ATOM 745 C C . ALA A 1 97 ? -2.637 -11.722 -2.461 1.00 93.81 97 ALA A C 1
ATOM 747 O O . ALA A 1 97 ? -2.000 -12.329 -1.606 1.00 93.81 97 ALA A O 1
ATOM 748 N N . CYS A 1 98 ? -3.944 -11.497 -2.317 1.00 91.31 98 CYS A N 1
ATOM 749 C CA . CYS A 1 98 ? -4.675 -11.886 -1.113 1.00 91.31 98 CYS A CA 1
ATOM 750 C C . CYS A 1 98 ? -4.842 -13.403 -0.967 1.00 91.31 98 CYS A C 1
ATOM 752 O O . CYS A 1 98 ? -5.018 -13.881 0.149 1.00 91.31 98 CYS A O 1
ATOM 754 N N . SER A 1 99 ? -4.833 -14.161 -2.067 1.00 92.06 99 SER A N 1
ATOM 755 C CA . SER A 1 99 ? -4.891 -15.628 -2.019 1.00 92.06 99 SER A CA 1
ATOM 756 C C . SER A 1 99 ? -3.574 -16.212 -1.509 1.00 92.06 99 SER A C 1
ATOM 758 O O . SER A 1 99 ? -3.583 -17.160 -0.729 1.00 92.06 99 SER A O 1
ATOM 760 N N . LYS A 1 100 ? -2.442 -15.620 -1.909 1.00 92.88 100 LYS A N 1
ATOM 761 C CA . LYS A 1 100 ? -1.102 -15.991 -1.427 1.00 92.88 100 LYS A CA 1
ATOM 762 C C . LYS A 1 100 ? -0.809 -15.437 -0.027 1.00 92.88 100 LYS A C 1
ATOM 764 O O . LYS A 1 100 ? -0.098 -16.073 0.745 1.00 92.88 100 LYS A O 1
ATOM 769 N N . HIS A 1 101 ? -1.396 -14.287 0.312 1.00 91.69 101 HIS A N 1
ATOM 770 C CA . HIS A 1 101 ? -1.159 -13.554 1.557 1.00 91.69 101 HIS A CA 1
ATOM 771 C C . HIS A 1 101 ? -2.489 -13.118 2.219 1.00 91.69 101 HIS A C 1
ATOM 773 O O . HIS A 1 101 ? -2.851 -11.938 2.179 1.00 91.69 101 HIS A O 1
ATOM 779 N N . PRO A 1 102 ? -3.233 -14.039 2.872 1.00 87.50 102 PRO A N 1
ATOM 780 C CA . PRO A 1 102 ? -4.558 -13.752 3.449 1.00 87.50 102 PRO A CA 1
ATOM 781 C C . PRO A 1 102 ? -4.578 -12.630 4.499 1.00 87.50 102 PRO A C 1
ATOM 783 O O . PRO A 1 102 ? -5.558 -11.885 4.606 1.00 87.50 102 PRO A O 1
ATOM 786 N N . LYS A 1 103 ? -3.460 -12.447 5.220 1.00 85.38 103 LYS A N 1
ATOM 787 C CA . LYS A 1 103 ? -3.287 -11.401 6.242 1.00 85.38 103 LYS A CA 1
ATOM 788 C C . LYS A 1 103 ? -3.484 -9.979 5.703 1.00 85.38 103 LYS A C 1
ATOM 790 O O . LYS A 1 103 ? -3.861 -9.103 6.474 1.00 85.38 103 LYS A O 1
ATOM 795 N N . LEU A 1 104 ? -3.303 -9.751 4.395 1.00 85.62 104 LEU A N 1
ATOM 796 C CA . LEU A 1 104 ? -3.527 -8.445 3.762 1.00 85.62 104 LEU A CA 1
ATOM 797 C C . LEU A 1 104 ? -4.964 -7.945 3.951 1.00 85.62 104 LEU A C 1
ATOM 799 O O . LEU A 1 104 ? -5.175 -6.758 4.164 1.00 85.62 104 LEU A O 1
ATOM 803 N N . VAL A 1 105 ? -5.949 -8.846 3.899 1.00 82.00 105 VAL A N 1
ATOM 804 C CA . VAL A 1 105 ? -7.372 -8.497 4.048 1.00 82.00 105 VAL A CA 1
ATOM 805 C C . VAL A 1 105 ? -7.810 -8.576 5.506 1.00 82.00 105 VAL A C 1
ATOM 807 O O . VAL A 1 105 ? -8.534 -7.706 5.988 1.00 82.00 105 VAL A O 1
ATOM 810 N N . GLU A 1 106 ? -7.380 -9.613 6.222 1.00 81.00 106 GLU A N 1
ATOM 811 C CA . GLU A 1 106 ? -7.750 -9.819 7.628 1.00 81.00 106 GLU A CA 1
ATOM 812 C C . GLU A 1 106 ? -7.185 -8.734 8.550 1.00 81.00 106 GLU A C 1
ATOM 814 O O . GLU A 1 106 ? -7.838 -8.350 9.521 1.00 81.00 106 GLU A O 1
ATOM 819 N N . GLY A 1 107 ? -5.985 -8.224 8.256 1.00 73.88 107 GLY A N 1
ATOM 820 C CA . GLY A 1 107 ? -5.384 -7.111 8.985 1.00 73.88 107 GLY A CA 1
ATOM 82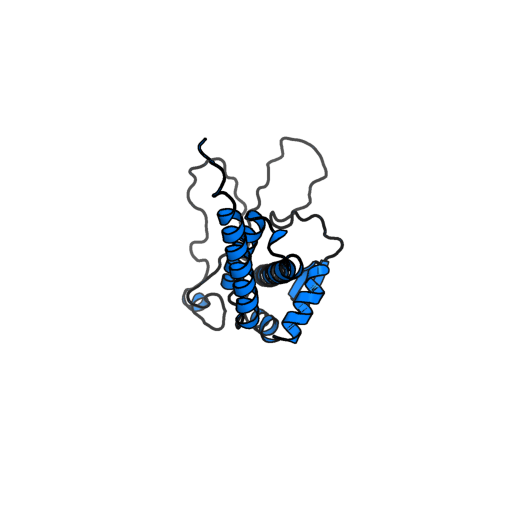1 C C . GLY A 1 107 ? -6.222 -5.839 8.868 1.00 73.88 107 GLY A C 1
ATOM 822 O O . GLY A 1 107 ? -6.515 -5.211 9.879 1.00 73.88 107 GLY A O 1
ATOM 823 N N . GLN A 1 108 ? -6.692 -5.509 7.662 1.00 74.31 108 GLN A N 1
ATOM 824 C CA . GLN A 1 108 ? -7.494 -4.303 7.416 1.00 74.31 108 GLN A CA 1
ATOM 825 C C . GLN A 1 108 ? -8.885 -4.389 8.068 1.00 74.31 108 GLN A C 1
ATOM 827 O O . GLN A 1 108 ? -9.369 -3.408 8.616 1.00 74.31 108 GLN A O 1
ATOM 832 N N . LYS A 1 109 ? -9.510 -5.577 8.095 1.00 73.31 109 LYS A N 1
ATOM 833 C CA . LYS A 1 109 ? -10.837 -5.778 8.716 1.00 73.31 109 LYS A CA 1
ATOM 834 C C . LYS A 1 109 ? -10.856 -5.641 10.239 1.00 73.31 109 LYS A C 1
ATOM 836 O O . LYS A 1 109 ? -11.911 -5.378 10.805 1.00 73.31 109 LYS A O 1
ATOM 841 N N . ARG A 1 110 ? -9.730 -5.900 10.909 1.00 69.69 110 ARG A N 1
ATOM 842 C CA . ARG A 1 110 ? -9.642 -5.917 12.382 1.00 69.69 110 ARG A CA 1
ATOM 843 C C . ARG A 1 110 ? -9.264 -4.570 12.988 1.00 69.69 110 ARG A C 1
ATOM 845 O O . ARG A 1 110 ? -9.326 -4.427 14.203 1.00 69.69 110 ARG A O 1
ATOM 852 N N . ARG A 1 111 ? -8.842 -3.610 12.169 1.00 66.50 111 ARG A N 1
ATOM 853 C CA . ARG A 1 111 ? -8.409 -2.287 12.616 1.00 66.50 111 ARG A CA 1
ATOM 854 C C . ARG A 1 111 ? -9.602 -1.344 12.496 1.00 66.50 111 ARG A C 1
ATOM 856 O O . ARG A 1 111 ? -10.318 -1.409 11.502 1.00 66.50 111 ARG A O 1
ATOM 863 N N . ASN A 1 112 ? -9.821 -0.464 13.472 1.00 65.62 112 ASN A N 1
ATOM 864 C CA . ASN A 1 112 ? -10.920 0.518 13.476 1.00 65.62 112 ASN A CA 1
ATOM 865 C C . ASN A 1 112 ? -10.677 1.663 12.459 1.00 65.62 112 ASN A C 1
ATOM 867 O O . ASN A 1 112 ? -10.860 2.850 12.747 1.00 65.62 112 ASN A O 1
ATOM 871 N N . GLN A 1 113 ? -10.214 1.308 11.261 1.00 74.00 113 GLN A N 1
ATOM 872 C CA . GLN A 1 113 ? -9.854 2.204 10.174 1.00 74.00 113 GLN A CA 1
ATOM 873 C C . GLN A 1 113 ? -11.112 2.756 9.501 1.00 74.00 113 GLN A C 1
ATOM 875 O O . GLN A 1 113 ? -12.168 2.123 9.481 1.00 74.00 113 GLN A O 1
ATOM 880 N N . SER A 1 114 ? -11.021 3.978 8.973 1.00 76.44 114 SER A N 1
ATOM 881 C CA . SER A 1 114 ? -12.103 4.520 8.151 1.00 76.44 114 SER A CA 1
ATOM 882 C C . SER A 1 114 ? -12.207 3.733 6.841 1.00 76.44 114 SER A C 1
ATOM 884 O O . SER A 1 114 ? -11.204 3.244 6.323 1.00 76.44 114 SER A O 1
ATOM 886 N N . GLU A 1 115 ? -13.408 3.662 6.265 1.00 78.50 115 GLU A N 1
ATOM 887 C CA . GLU A 1 115 ? -13.619 3.053 4.942 1.00 78.50 115 GLU A CA 1
ATOM 888 C C . GLU A 1 115 ? -12.695 3.672 3.883 1.00 78.50 115 GLU A C 1
ATOM 890 O O . GLU A 1 115 ? -12.097 2.951 3.093 1.00 78.50 115 GLU A O 1
ATOM 895 N N . LYS A 1 116 ? -12.490 4.997 3.935 1.00 79.75 116 LYS A N 1
ATOM 896 C CA 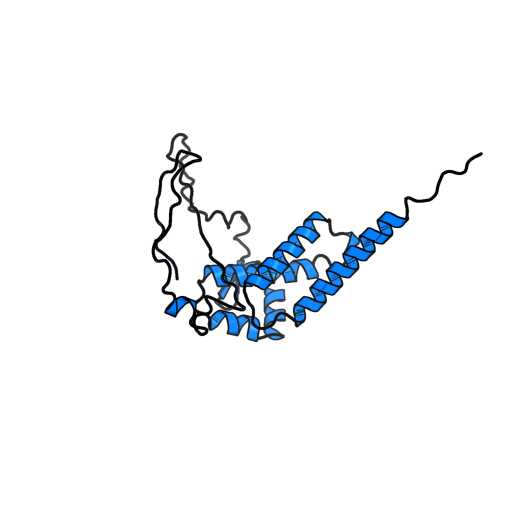. LYS A 1 116 ? -11.556 5.719 3.055 1.00 79.75 116 LYS A CA 1
ATOM 897 C C . LYS A 1 116 ? -10.105 5.290 3.237 1.00 79.75 116 LYS A C 1
ATOM 899 O O . LYS A 1 116 ? -9.387 5.147 2.255 1.00 79.75 116 LYS A O 1
ATOM 904 N N . PHE A 1 117 ? -9.675 5.047 4.473 1.00 82.56 117 PHE A N 1
ATOM 905 C CA . PHE A 1 117 ? -8.323 4.566 4.735 1.00 82.56 117 PHE A CA 1
ATOM 906 C C . PHE A 1 117 ? -8.110 3.174 4.135 1.00 82.56 117 PHE A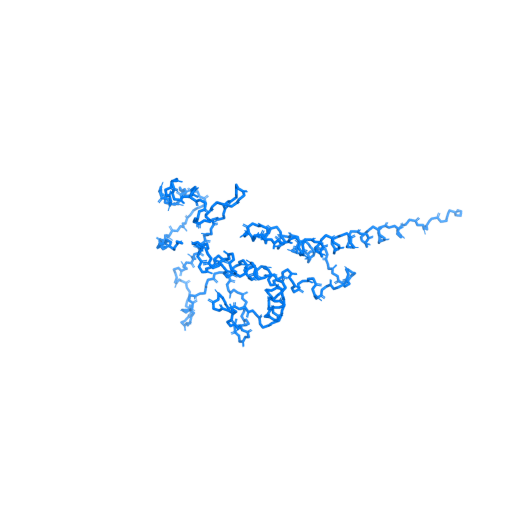 C 1
ATOM 908 O O . PHE A 1 117 ? -7.093 2.936 3.491 1.00 82.56 117 PHE A O 1
ATOM 915 N N . ILE A 1 118 ? -9.086 2.275 4.304 1.00 83.56 118 ILE A N 1
ATOM 916 C CA . ILE A 1 118 ? -9.057 0.932 3.708 1.00 83.56 118 ILE A CA 1
ATOM 917 C C . ILE A 1 118 ? -9.087 1.028 2.177 1.00 83.56 118 ILE A C 1
ATOM 919 O O . ILE A 1 118 ? -8.348 0.327 1.490 1.00 83.56 118 ILE A O 1
ATOM 923 N N . GLU A 1 119 ? -9.916 1.911 1.620 1.00 86.19 119 GLU A N 1
ATOM 924 C CA . GLU A 1 119 ? -9.962 2.154 0.181 1.00 86.19 119 GLU A CA 1
ATOM 925 C C . GLU A 1 119 ? -8.604 2.622 -0.346 1.00 86.19 119 GLU A C 1
ATOM 927 O O . GLU A 1 119 ? -8.088 2.022 -1.288 1.00 86.19 119 GLU A O 1
ATOM 932 N N . ASN A 1 120 ? -7.994 3.624 0.289 1.00 86.38 120 ASN A N 1
ATOM 933 C CA . ASN A 1 120 ? -6.692 4.154 -0.102 1.00 86.38 120 ASN A CA 1
ATOM 934 C C . ASN A 1 120 ? -5.587 3.099 0.039 1.00 86.38 120 ASN A C 1
ATOM 936 O O . ASN A 1 120 ? -4.792 2.937 -0.885 1.00 86.38 120 ASN A O 1
ATOM 940 N N . SER A 1 121 ? -5.573 2.322 1.127 1.00 88.75 121 SER A N 1
ATOM 941 C CA . SER A 1 121 ? -4.561 1.283 1.344 1.00 88.75 121 SER A CA 1
ATOM 942 C C . SER A 1 121 ? -4.626 0.189 0.273 1.00 88.75 121 SER A C 1
ATOM 944 O O . SER A 1 121 ? -3.606 -0.170 -0.324 1.00 88.75 121 SER A O 1
ATOM 946 N N . ILE A 1 122 ? -5.830 -0.298 -0.043 1.00 90.31 122 ILE A N 1
ATOM 947 C CA . ILE A 1 122 ? -6.051 -1.312 -1.082 1.00 90.31 122 ILE A CA 1
ATOM 948 C C . ILE A 1 122 ? -5.802 -0.738 -2.483 1.00 90.31 122 ILE A C 1
ATOM 950 O O . ILE A 1 122 ? -5.221 -1.418 -3.332 1.00 90.31 122 ILE A O 1
ATOM 954 N N . MET A 1 123 ? -6.195 0.511 -2.742 1.00 90.00 123 MET A N 1
ATOM 955 C CA . MET A 1 123 ? -5.966 1.175 -4.026 1.00 90.00 123 MET A CA 1
ATOM 956 C C . MET A 1 123 ? -4.472 1.388 -4.283 1.00 90.00 123 MET A C 1
ATOM 958 O O . MET A 1 123 ? -3.998 1.122 -5.388 1.00 90.00 123 MET A O 1
ATOM 962 N N . THR A 1 124 ? -3.719 1.832 -3.277 1.00 93.31 124 THR A N 1
ATOM 963 C CA . THR A 1 124 ? -2.269 2.031 -3.374 1.00 93.31 124 THR A CA 1
ATOM 964 C C . THR A 1 124 ? -1.542 0.695 -3.543 1.00 93.31 124 THR A C 1
ATOM 966 O O . THR A 1 124 ? -0.694 0.587 -4.431 1.00 93.31 124 THR A O 1
ATOM 969 N N . LEU A 1 125 ? -1.959 -0.368 -2.841 1.00 94.75 125 LEU A N 1
ATOM 970 C CA . LEU A 1 125 ? -1.471 -1.729 -3.103 1.00 94.75 125 LEU A CA 1
ATOM 971 C C . LEU A 1 125 ? -1.743 -2.161 -4.555 1.00 94.75 125 LEU A C 1
ATOM 973 O O . LEU A 1 125 ? -0.850 -2.659 -5.241 1.00 94.75 125 LEU A O 1
ATOM 977 N N . GLY A 1 126 ? -2.962 -1.931 -5.050 1.00 93.94 126 GLY A N 1
ATOM 978 C CA . GLY A 1 126 ? -3.351 -2.240 -6.426 1.00 93.94 126 GLY A CA 1
ATOM 979 C C . GLY A 1 126 ? -2.502 -1.498 -7.461 1.00 93.94 126 GLY A C 1
ATOM 980 O O . GLY A 1 126 ? -2.057 -2.106 -8.434 1.00 93.94 126 GLY A O 1
ATOM 981 N N . LYS A 1 127 ? -2.212 -0.212 -7.227 1.00 93.94 127 LYS A N 1
ATOM 982 C CA . LYS A 1 127 ? -1.327 0.600 -8.078 1.00 93.94 127 LYS A CA 1
ATOM 983 C C . LYS A 1 127 ? 0.101 0.054 -8.108 1.00 93.94 127 LYS A C 1
ATOM 985 O O . LYS A 1 127 ? 0.664 -0.052 -9.194 1.00 93.94 127 LYS A O 1
ATOM 990 N N . VAL A 1 128 ? 0.666 -0.330 -6.959 1.00 96.19 128 VAL A N 1
ATOM 991 C CA . VAL A 1 128 ? 2.013 -0.930 -6.867 1.00 96.19 128 VAL A CA 1
ATOM 992 C C . VAL A 1 128 ? 2.078 -2.243 -7.651 1.00 96.19 128 VAL A C 1
ATOM 994 O O . VAL A 1 128 ? 2.956 -2.416 -8.496 1.00 96.19 128 VAL A O 1
ATOM 997 N N . LEU A 1 129 ? 1.112 -3.143 -7.440 1.00 95.81 129 LEU A N 1
ATOM 998 C CA . LEU A 1 129 ? 1.042 -4.424 -8.152 1.00 95.81 129 LEU A CA 1
ATOM 999 C C . LEU A 1 129 ? 0.873 -4.238 -9.660 1.00 95.81 129 LEU A C 1
ATOM 1001 O O . LEU A 1 129 ? 1.529 -4.908 -10.459 1.00 95.81 129 LEU A O 1
ATOM 1005 N N . HIS A 1 130 ? -0.000 -3.315 -10.056 1.00 94.31 130 HIS A N 1
ATOM 1006 C CA . HIS A 1 130 ? -0.204 -2.986 -11.457 1.00 94.31 130 HIS A CA 1
ATOM 1007 C C . HIS A 1 130 ? 1.066 -2.411 -12.085 1.00 94.31 130 HIS A C 1
ATOM 1009 O O . HIS A 1 130 ? 1.429 -2.817 -13.185 1.00 94.31 130 HIS A O 1
ATOM 1015 N N . PHE A 1 131 ? 1.769 -1.512 -11.392 1.00 94.81 131 PHE A N 1
ATOM 1016 C CA . PHE A 1 131 ? 3.007 -0.925 -11.892 1.00 94.81 131 PHE A CA 1
ATOM 1017 C C . PHE A 1 131 ? 4.058 -1.999 -12.191 1.00 94.81 131 PHE A C 1
ATOM 1019 O O . PHE A 1 131 ? 4.565 -2.045 -13.310 1.00 94.81 131 PHE A O 1
ATOM 1026 N N . LEU A 1 132 ? 4.313 -2.902 -11.236 1.00 94.44 132 LEU A N 1
ATOM 1027 C CA . LEU A 1 132 ? 5.257 -4.016 -11.398 1.00 94.44 132 LEU A CA 1
ATOM 1028 C C . LEU A 1 132 ? 4.861 -4.963 -12.540 1.00 94.44 132 LEU A C 1
ATOM 1030 O O . LEU A 1 132 ? 5.718 -5.507 -13.236 1.00 94.44 132 LEU A O 1
ATOM 1034 N N . LYS A 1 133 ? 3.557 -5.175 -12.750 1.00 92.56 133 LYS A N 1
ATOM 1035 C CA . LYS A 1 133 ? 3.059 -6.026 -13.836 1.00 92.56 133 LYS A CA 1
ATOM 1036 C C . LYS A 1 133 ? 3.179 -5.368 -15.208 1.00 92.56 133 LYS A C 1
ATOM 1038 O O . LYS A 1 133 ? 3.459 -6.076 -16.177 1.00 92.56 133 LYS A O 1
ATOM 1043 N N . SER A 1 134 ? 2.922 -4.067 -15.289 1.00 91.25 134 SER A N 1
ATOM 1044 C CA . SER A 1 134 ? 2.856 -3.316 -16.545 1.00 91.25 134 SER A CA 1
ATOM 1045 C C . SER A 1 134 ? 4.230 -2.845 -17.022 1.00 91.25 134 SER A C 1
ATOM 1047 O O . SER A 1 134 ? 4.443 -2.751 -18.225 1.00 91.25 134 SER A O 1
ATOM 1049 N N . HIS A 1 135 ? 5.185 -2.651 -16.110 1.00 89.62 135 HIS A N 1
ATOM 1050 C CA . HIS A 1 135 ? 6.567 -2.280 -16.421 1.00 89.62 135 HIS A CA 1
ATOM 1051 C C . HIS A 1 135 ? 7.508 -3.436 -16.074 1.00 89.62 135 HIS A C 1
ATOM 1053 O O . HIS A 1 135 ? 8.262 -3.376 -15.113 1.00 89.62 135 HIS A O 1
ATOM 1059 N N . LYS A 1 136 ? 7.449 -4.547 -16.815 1.00 87.12 136 LYS A N 1
ATOM 1060 C CA . LYS A 1 136 ? 8.398 -5.658 -16.589 1.00 87.12 136 LYS A CA 1
ATOM 1061 C C . LYS A 1 136 ? 9.790 -5.356 -17.136 1.00 87.12 136 LYS A C 1
ATOM 1063 O O . LYS A 1 136 ? 10.777 -5.818 -16.563 1.00 87.12 136 LYS A O 1
ATOM 1068 N N . ASP A 1 137 ? 9.843 -4.620 -18.243 1.00 86.81 137 ASP A N 1
ATOM 1069 C CA . ASP A 1 137 ? 11.076 -4.079 -18.800 1.00 86.81 137 ASP A CA 1
ATOM 1070 C C . ASP A 1 137 ? 11.274 -2.654 -18.272 1.00 86.81 137 ASP A C 1
ATOM 1072 O O . ASP A 1 137 ? 10.408 -1.792 -18.415 1.00 86.81 137 ASP A O 1
ATOM 1076 N N . VAL A 1 138 ? 12.409 -2.424 -17.615 1.00 89.38 138 VAL A N 1
ATOM 1077 C CA . VAL A 1 138 ? 12.743 -1.138 -16.987 1.00 89.38 138 VAL A CA 1
ATOM 1078 C C . VAL A 1 138 ? 13.120 -0.065 -18.011 1.00 89.38 138 VAL A C 1
ATOM 1080 O O . VAL A 1 138 ? 13.072 1.123 -17.684 1.00 89.38 138 VAL A O 1
ATOM 1083 N N . LYS A 1 139 ? 13.465 -0.473 -19.241 1.00 86.31 139 LYS A N 1
ATOM 1084 C CA . LYS A 1 139 ? 13.875 0.420 -20.336 1.00 86.31 139 LYS A CA 1
ATOM 1085 C C . LYS A 1 139 ? 12.730 1.288 -20.845 1.00 86.31 139 LYS A C 1
ATOM 1087 O O . LYS A 1 139 ? 12.928 2.451 -21.169 1.00 86.31 139 LYS A O 1
ATOM 1092 N N . ASP A 1 140 ? 11.520 0.736 -20.855 1.00 85.19 140 ASP A N 1
ATOM 1093 C CA . ASP A 1 140 ? 10.322 1.436 -21.329 1.00 85.19 140 ASP A CA 1
ATOM 1094 C C . ASP A 1 140 ? 9.738 2.383 -20.266 1.00 85.19 140 ASP A C 1
ATOM 1096 O O . ASP A 1 140 ? 8.781 3.115 -20.523 1.00 85.19 140 ASP A O 1
ATOM 1100 N N . CYS A 1 141 ? 10.292 2.369 -19.051 1.00 88.44 141 CYS A N 1
ATOM 1101 C CA . CYS A 1 141 ? 9.797 3.156 -17.934 1.00 88.44 141 CYS A CA 1
ATOM 1102 C C . CYS A 1 141 ? 10.562 4.480 -17.809 1.00 88.44 141 CYS A C 1
ATOM 1104 O O . CYS A 1 141 ? 11.791 4.497 -17.714 1.00 88.44 141 CYS A O 1
ATOM 1106 N N . THR A 1 142 ? 9.831 5.594 -17.768 1.00 89.81 142 THR A N 1
ATOM 1107 C CA . THR A 1 142 ? 10.415 6.927 -17.572 1.00 89.81 142 THR A CA 1
ATOM 1108 C C . THR A 1 142 ? 10.860 7.132 -16.124 1.00 89.81 142 THR A C 1
ATOM 1110 O O . THR A 1 142 ? 10.283 6.562 -15.196 1.00 89.81 142 THR A O 1
ATOM 1113 N N . ASP A 1 143 ? 11.855 7.994 -15.907 1.00 89.19 143 ASP A N 1
ATOM 1114 C CA . ASP A 1 143 ? 12.328 8.317 -14.553 1.00 89.19 143 ASP A CA 1
ATOM 1115 C C . ASP A 1 143 ? 11.219 8.914 -13.670 1.00 89.19 143 ASP A C 1
ATOM 1117 O O . ASP A 1 143 ? 11.133 8.600 -12.481 1.00 89.19 143 ASP A O 1
ATOM 1121 N N . ASP A 1 144 ? 10.321 9.717 -14.252 1.00 90.81 144 ASP A N 1
ATOM 1122 C CA . ASP A 1 144 ? 9.161 10.266 -13.543 1.00 90.81 144 ASP A CA 1
ATOM 1123 C C . ASP A 1 144 ? 8.210 9.158 -13.070 1.00 90.81 144 ASP A C 1
ATOM 1125 O O . ASP A 1 144 ? 7.806 9.154 -11.907 1.00 90.81 144 ASP A O 1
ATOM 1129 N N . ALA A 1 145 ? 7.919 8.166 -13.919 1.00 90.88 145 ALA A N 1
ATOM 1130 C CA . ALA A 1 145 ? 7.078 7.029 -13.548 1.00 90.88 145 ALA A CA 1
ATOM 1131 C C . ALA A 1 145 ? 7.725 6.177 -12.440 1.00 90.88 145 ALA A C 1
ATOM 1133 O O . ALA A 1 145 ? 7.044 5.713 -11.525 1.00 90.88 145 ALA A O 1
ATOM 1134 N N . VAL A 1 146 ? 9.051 6.010 -12.468 1.00 92.31 146 VAL A N 1
ATOM 1135 C CA . VAL A 1 146 ? 9.801 5.319 -11.404 1.00 92.31 146 VAL A CA 1
ATOM 1136 C C . VAL A 1 146 ? 9.750 6.106 -10.094 1.00 92.31 146 VAL A C 1
ATOM 1138 O O . VAL A 1 146 ? 9.583 5.516 -9.026 1.00 92.31 146 VAL A O 1
ATOM 1141 N N . LYS A 1 147 ? 9.852 7.436 -10.147 1.00 92.38 147 LYS A N 1
ATOM 1142 C CA . LYS A 1 147 ? 9.720 8.301 -8.969 1.00 92.38 147 LYS A CA 1
ATOM 1143 C C . LYS A 1 147 ? 8.309 8.249 -8.385 1.00 92.38 147 LYS A C 1
ATOM 1145 O O . LYS A 1 147 ? 8.155 8.162 -7.167 1.00 92.38 147 LYS A O 1
ATOM 1150 N N . GLU A 1 148 ? 7.280 8.262 -9.228 1.00 92.19 148 GLU A N 1
ATOM 1151 C CA . GLU A 1 148 ? 5.898 8.036 -8.800 1.00 92.19 148 GLU A CA 1
ATOM 1152 C C . GLU A 1 148 ? 5.742 6.665 -8.137 1.00 92.19 148 GLU A C 1
ATOM 1154 O O . GLU A 1 148 ? 5.160 6.573 -7.058 1.00 92.19 148 GLU A O 1
ATOM 1159 N N . PHE A 1 149 ? 6.339 5.615 -8.705 1.00 94.38 149 PHE A N 1
ATOM 1160 C CA . PHE A 1 149 ? 6.341 4.280 -8.110 1.00 94.38 149 PHE A CA 1
ATOM 1161 C C . PHE A 1 149 ? 7.040 4.228 -6.744 1.00 94.38 149 PHE A C 1
ATOM 1163 O O . PHE A 1 149 ? 6.521 3.614 -5.814 1.00 94.38 149 PHE A O 1
ATOM 1170 N N . GLN A 1 150 ? 8.172 4.918 -6.576 1.00 94.06 150 GLN A N 1
ATOM 1171 C CA . GLN A 1 150 ? 8.837 5.053 -5.273 1.00 94.06 150 GLN A CA 1
ATOM 1172 C C . GLN A 1 150 ? 7.948 5.749 -4.240 1.00 94.06 150 GLN A C 1
ATOM 1174 O O . GLN A 1 150 ? 7.915 5.338 -3.080 1.00 94.06 150 GLN A O 1
ATOM 1179 N N . ASN A 1 151 ? 7.231 6.798 -4.646 1.00 91.75 151 ASN A N 1
ATOM 1180 C CA . ASN A 1 151 ? 6.294 7.490 -3.766 1.00 91.75 151 ASN A CA 1
ATOM 1181 C C . ASN A 1 151 ? 5.120 6.578 -3.391 1.00 91.75 151 ASN A C 1
ATOM 1183 O O . ASN A 1 151 ? 4.776 6.510 -2.215 1.00 91.75 151 ASN A O 1
ATOM 1187 N N . LEU A 1 152 ? 4.574 5.824 -4.353 1.00 93.56 152 LEU A N 1
ATOM 1188 C CA . LEU A 1 152 ? 3.522 4.833 -4.109 1.00 93.56 152 LEU A CA 1
ATOM 1189 C C . LEU A 1 152 ? 3.973 3.735 -3.143 1.00 93.56 152 LEU A C 1
ATOM 1191 O O . LEU A 1 152 ? 3.193 3.329 -2.290 1.00 93.56 152 LEU A O 1
ATOM 1195 N N . TRP A 1 153 ? 5.217 3.260 -3.247 1.00 95.56 153 TRP A N 1
ATOM 1196 C CA . TRP A 1 153 ? 5.759 2.277 -2.307 1.00 95.56 153 TRP A CA 1
ATOM 1197 C C . TRP A 1 153 ? 5.866 2.844 -0.885 1.00 95.56 153 TRP A C 1
ATOM 1199 O O . TRP A 1 153 ? 5.393 2.215 0.055 1.00 95.56 153 TRP A O 1
ATOM 1209 N N . LYS A 1 154 ? 6.399 4.061 -0.724 1.00 92.06 154 LYS A N 1
ATOM 1210 C CA . LYS A 1 154 ? 6.479 4.726 0.590 1.00 92.06 154 LYS A CA 1
ATOM 1211 C C . LYS A 1 154 ? 5.102 4.978 1.203 1.00 92.06 154 LYS A C 1
ATOM 1213 O O . LYS A 1 154 ? 4.920 4.835 2.408 1.00 92.06 154 LYS A O 1
ATOM 1218 N N . GLU A 1 155 ? 4.136 5.367 0.375 1.00 90.19 155 GLU A N 1
ATOM 1219 C CA . GLU A 1 155 ? 2.739 5.507 0.786 1.00 90.19 155 GLU A CA 1
ATOM 1220 C C . GLU A 1 155 ? 2.155 4.144 1.189 1.00 90.19 155 GLU A C 1
ATOM 1222 O O . GLU A 1 155 ? 1.476 4.034 2.202 1.00 90.19 155 GLU A O 1
ATOM 1227 N N . LEU A 1 156 ? 2.475 3.072 0.456 1.00 91.62 156 LEU A N 1
ATOM 1228 C CA . LEU A 1 156 ? 2.043 1.722 0.809 1.00 91.62 156 LEU A CA 1
ATOM 1229 C C . LEU A 1 156 ? 2.559 1.288 2.190 1.00 91.62 156 LEU A C 1
ATOM 1231 O O . LEU A 1 156 ? 1.809 0.716 2.985 1.00 91.62 156 LEU A O 1
ATOM 1235 N N . GLU A 1 157 ? 3.825 1.587 2.481 1.00 90.00 157 GLU A N 1
ATOM 1236 C CA . GLU A 1 157 ? 4.464 1.301 3.767 1.00 90.00 157 GLU A CA 1
ATOM 1237 C C . GLU A 1 157 ? 3.789 2.049 4.931 1.00 90.00 157 GLU A C 1
ATOM 1239 O O . GLU A 1 157 ? 3.684 1.499 6.030 1.00 90.00 157 GLU A O 1
ATOM 1244 N N . SER A 1 158 ? 3.256 3.258 4.705 1.00 85.75 158 SER A N 1
ATOM 1245 C CA . SER A 1 158 ? 2.586 4.033 5.760 1.00 85.75 158 SER A CA 1
ATOM 1246 C C . SER A 1 158 ? 1.195 3.507 6.133 1.00 85.75 158 SER A C 1
ATOM 1248 O O . SER A 1 158 ? 0.713 3.786 7.233 1.00 85.75 158 SER A O 1
ATOM 1250 N N . PHE A 1 159 ? 0.563 2.687 5.282 1.00 84.81 159 PHE A N 1
ATOM 1251 C CA . PHE A 1 159 ? -0.713 2.031 5.606 1.00 84.81 159 PHE A CA 1
ATOM 1252 C C . PHE A 1 159 ? -0.567 0.862 6.598 1.00 84.81 159 PHE A C 1
ATOM 1254 O O . PHE A 1 159 ? -1.569 0.318 7.081 1.00 84.81 159 PHE A O 1
ATOM 1261 N N . GLY A 1 160 ? 0.671 0.477 6.929 1.00 77.81 160 GLY A N 1
ATOM 1262 C CA . GLY A 1 160 ? 0.982 -0.413 8.045 1.00 77.81 160 GLY A CA 1
ATOM 1263 C C . GLY A 1 160 ? 0.491 -1.848 7.870 1.00 77.81 160 GLY A C 1
ATOM 1264 O O . GLY A 1 160 ? 0.074 -2.460 8.851 1.00 77.81 160 GLY A O 1
ATOM 1265 N N . PHE A 1 161 ? 0.459 -2.390 6.652 1.00 86.75 161 PHE A N 1
ATOM 1266 C CA . PHE A 1 161 ? 0.133 -3.804 6.415 1.00 86.75 161 PHE A CA 1
ATOM 1267 C C . PHE A 1 161 ? 0.996 -4.739 7.286 1.00 86.75 161 PHE A C 1
ATOM 1269 O O . PHE A 1 161 ? 2.184 -4.492 7.462 1.00 86.75 161 PHE A O 1
ATOM 1276 N N . ASP A 1 162 ? 0.399 -5.815 7.820 1.00 83.06 162 ASP A N 1
ATOM 1277 C CA . ASP A 1 162 ? 1.082 -6.738 8.750 1.00 83.06 162 ASP A CA 1
ATOM 1278 C C . ASP A 1 162 ? 2.319 -7.419 8.125 1.00 83.06 162 ASP A C 1
ATOM 1280 O O . ASP A 1 162 ? 3.266 -7.747 8.836 1.00 83.06 162 ASP A O 1
ATOM 1284 N N . ASP A 1 163 ? 2.297 -7.672 6.811 1.00 86.19 163 ASP A N 1
ATOM 1285 C CA . ASP A 1 163 ? 3.396 -8.301 6.070 1.00 86.19 163 ASP A CA 1
ATOM 1286 C C . ASP A 1 163 ? 3.390 -7.871 4.592 1.00 86.19 163 ASP A C 1
ATOM 1288 O O . ASP A 1 163 ? 2.471 -8.199 3.831 1.00 86.19 163 ASP A O 1
ATOM 1292 N N . LEU A 1 164 ? 4.440 -7.150 4.190 1.00 91.69 164 LEU A N 1
ATOM 1293 C CA . LEU A 1 164 ? 4.730 -6.770 2.802 1.00 91.69 164 LEU A CA 1
ATOM 1294 C C . LEU A 1 164 ? 6.067 -7.334 2.300 1.00 91.69 164 LEU A C 1
ATOM 1296 O O . LEU A 1 164 ? 6.501 -6.987 1.204 1.00 91.69 164 LEU A O 1
ATOM 1300 N N . THR A 1 165 ? 6.715 -8.224 3.056 1.00 90.75 165 THR A N 1
ATOM 1301 C CA . THR A 1 165 ? 8.057 -8.737 2.718 1.00 90.75 165 THR A CA 1
ATOM 1302 C C . THR A 1 165 ? 8.081 -9.493 1.386 1.00 90.75 165 THR A C 1
ATOM 1304 O O . THR A 1 165 ? 9.058 -9.439 0.637 1.00 90.75 165 THR A O 1
ATOM 1307 N N . TRP A 1 166 ? 6.968 -10.150 1.050 1.00 91.94 166 TRP A N 1
ATOM 1308 C CA . TRP A 1 166 ? 6.770 -10.839 -0.225 1.00 91.94 166 TRP A CA 1
ATOM 1309 C C . TRP A 1 166 ? 6.792 -9.890 -1.430 1.00 91.94 166 TRP A C 1
ATOM 1311 O O . TRP A 1 166 ? 7.215 -10.298 -2.506 1.00 91.94 166 TRP A O 1
ATOM 1321 N N . LEU A 1 167 ? 6.371 -8.637 -1.244 1.00 95.31 167 LEU A N 1
ATOM 1322 C CA . LEU A 1 167 ? 6.318 -7.610 -2.285 1.00 95.31 167 LEU A CA 1
ATOM 1323 C C . LEU A 1 167 ? 7.584 -6.747 -2.299 1.00 95.31 167 LEU A C 1
ATOM 1325 O O . LEU A 1 167 ? 8.032 -6.302 -3.354 1.00 95.31 167 LEU A O 1
ATOM 1329 N N . GLU A 1 168 ? 8.190 -6.544 -1.130 1.00 94.38 168 GLU A N 1
ATOM 1330 C CA . GLU A 1 168 ? 9.409 -5.755 -0.949 1.00 94.38 168 GLU A CA 1
ATOM 1331 C C . GLU A 1 168 ? 10.555 -6.253 -1.843 1.00 94.38 168 GLU A C 1
ATOM 1333 O O . GLU A 1 168 ? 11.270 -5.451 -2.448 1.00 94.38 168 GLU A O 1
ATOM 1338 N N . ASN A 1 169 ? 10.711 -7.573 -1.978 1.00 92.62 169 ASN A N 1
ATOM 1339 C CA . ASN A 1 169 ? 11.729 -8.155 -2.853 1.00 92.62 169 ASN A CA 1
ATOM 1340 C C . ASN A 1 169 ? 11.504 -7.795 -4.326 1.00 92.62 169 ASN A C 1
ATOM 1342 O O . ASN A 1 169 ? 12.459 -7.416 -5.005 1.00 92.62 169 ASN A O 1
ATOM 1346 N N . ASP A 1 170 ? 10.262 -7.852 -4.810 1.00 93.88 170 ASP A N 1
ATOM 1347 C CA . ASP A 1 170 ? 9.933 -7.500 -6.194 1.00 93.88 170 ASP A CA 1
ATOM 1348 C C . ASP A 1 170 ? 10.185 -6.009 -6.463 1.00 93.88 170 ASP A C 1
ATOM 1350 O O . ASP A 1 170 ? 10.780 -5.657 -7.486 1.00 93.88 170 ASP A O 1
ATOM 1354 N N . VAL A 1 171 ? 9.828 -5.133 -5.513 1.00 95.88 171 VAL A N 1
ATOM 1355 C CA . VAL A 1 171 ? 10.124 -3.691 -5.587 1.00 95.88 171 VAL A CA 1
ATOM 1356 C C . VAL A 1 171 ? 11.633 -3.448 -5.625 1.00 95.88 171 VAL A C 1
ATOM 1358 O O . VAL A 1 171 ? 12.118 -2.732 -6.501 1.00 95.88 171 VAL A O 1
ATOM 1361 N N . LYS A 1 172 ? 12.406 -4.070 -4.726 1.00 94.25 172 LYS A N 1
ATOM 1362 C CA . LYS A 1 172 ? 13.871 -3.930 -4.688 1.00 94.25 172 LYS A CA 1
ATOM 1363 C C . LYS A 1 172 ? 14.523 -4.397 -5.984 1.00 94.25 172 LYS A C 1
ATOM 1365 O O . LYS A 1 172 ? 15.353 -3.679 -6.539 1.00 94.25 172 LYS A O 1
ATOM 1370 N N . ILE A 1 173 ? 14.135 -5.571 -6.485 1.00 93.19 173 ILE A N 1
ATOM 1371 C CA . ILE A 1 173 ? 14.645 -6.115 -7.749 1.00 93.19 173 ILE A CA 1
ATOM 1372 C C . ILE A 1 173 ? 14.357 -5.146 -8.896 1.00 93.19 173 ILE A C 1
ATOM 1374 O O . ILE A 1 173 ? 15.246 -4.887 -9.708 1.00 93.19 173 ILE A O 1
ATOM 1378 N N . TYR A 1 174 ? 13.143 -4.593 -8.957 1.00 94.94 174 TYR A N 1
ATOM 1379 C CA . TYR A 1 174 ? 12.778 -3.611 -9.973 1.00 94.94 174 TYR A CA 1
ATOM 1380 C C . TYR A 1 174 ? 13.662 -2.354 -9.904 1.00 94.94 174 TYR A C 1
ATOM 1382 O O . TYR A 1 174 ? 14.247 -1.956 -10.911 1.00 94.94 174 TYR A O 1
ATOM 1390 N N . MET A 1 175 ? 13.829 -1.771 -8.712 1.00 93.19 175 MET A N 1
ATOM 1391 C CA . MET A 1 175 ? 14.637 -0.559 -8.518 1.00 93.19 175 MET A CA 1
ATOM 1392 C C . MET A 1 175 ? 16.110 -0.771 -8.883 1.00 93.19 175 MET A C 1
ATOM 1394 O O . MET A 1 175 ? 16.707 0.081 -9.535 1.00 93.19 175 MET A O 1
ATOM 1398 N N . VAL A 1 176 ? 16.693 -1.914 -8.505 1.00 92.75 176 VAL A N 1
ATOM 1399 C CA . VAL A 1 176 ? 18.084 -2.254 -8.852 1.00 92.75 176 VAL A CA 1
ATOM 1400 C C . VAL A 1 176 ? 18.248 -2.400 -10.363 1.00 92.75 176 VAL A C 1
ATOM 1402 O O . VAL A 1 176 ? 19.200 -1.869 -10.930 1.00 92.75 176 VAL A O 1
ATOM 1405 N N . LYS A 1 177 ? 17.307 -3.078 -11.034 1.00 92.56 177 LYS A N 1
ATOM 1406 C CA . LYS A 1 177 ? 17.329 -3.203 -12.497 1.00 92.56 177 LYS A CA 1
ATOM 1407 C C . LYS A 1 177 ? 17.281 -1.837 -13.177 1.00 92.56 177 LYS A C 1
ATOM 1409 O O . LYS A 1 177 ? 18.064 -1.606 -14.092 1.00 92.56 177 LYS A O 1
ATOM 1414 N N . LYS A 1 178 ? 16.405 -0.937 -12.716 1.00 90.56 178 LYS A N 1
ATOM 1415 C CA . LYS A 1 178 ? 16.295 0.414 -13.279 1.00 90.56 178 LYS A CA 1
ATOM 1416 C C . LYS A 1 178 ? 17.558 1.242 -13.045 1.00 90.56 178 LYS A C 1
ATOM 1418 O O . LYS A 1 178 ? 18.013 1.938 -13.943 1.00 90.56 178 LYS A O 1
ATOM 1423 N N . LEU A 1 179 ? 18.159 1.131 -11.861 1.00 89.56 179 LEU A N 1
ATOM 1424 C CA . LEU A 1 179 ? 19.404 1.830 -11.551 1.00 89.56 179 LEU A CA 1
ATOM 1425 C C . LEU A 1 179 ? 20.551 1.395 -12.474 1.00 89.56 179 LEU A C 1
ATOM 1427 O O . LEU A 1 179 ? 21.269 2.250 -12.981 1.00 89.56 179 LEU A O 1
ATOM 1431 N N . ASN A 1 180 ? 20.708 0.089 -12.706 1.00 89.06 180 ASN A N 1
ATOM 1432 C CA . ASN A 1 180 ? 21.763 -0.430 -13.580 1.00 89.06 180 ASN A CA 1
ATOM 1433 C C . ASN A 1 180 ? 21.586 0.032 -15.035 1.00 89.06 180 ASN A C 1
ATOM 1435 O O . ASN A 1 180 ? 22.564 0.383 -15.683 1.00 89.06 180 ASN A O 1
ATOM 1439 N N . GLU A 1 181 ? 20.348 0.104 -15.523 1.00 87.94 181 GLU A N 1
ATOM 1440 C CA . GLU A 1 181 ? 20.053 0.608 -16.869 1.00 87.94 181 GLU A CA 1
ATOM 1441 C C . GLU A 1 181 ? 20.444 2.086 -17.040 1.00 87.94 181 GLU A C 1
ATOM 1443 O O . GLU A 1 181 ? 21.078 2.447 -18.033 1.00 87.94 181 GLU A O 1
ATOM 1448 N N . ASN A 1 182 ? 20.186 2.921 -16.031 1.00 80.38 182 ASN A N 1
ATOM 1449 C CA . ASN A 1 182 ? 20.624 4.318 -16.038 1.00 80.38 182 ASN A CA 1
ATOM 1450 C C . ASN A 1 182 ? 22.163 4.462 -16.031 1.00 80.38 182 ASN A C 1
ATOM 1452 O O . ASN A 1 182 ? 22.693 5.433 -16.577 1.00 80.38 182 ASN A O 1
ATOM 1456 N N . VAL A 1 183 ? 22.892 3.512 -15.430 1.00 80.50 183 VAL A N 1
ATOM 1457 C CA . VAL A 1 183 ? 24.367 3.483 -15.441 1.00 80.50 183 VAL A CA 1
ATOM 1458 C C . VAL A 1 183 ? 24.903 3.084 -16.819 1.00 80.50 183 VAL A C 1
ATOM 1460 O O . VAL A 1 183 ? 25.827 3.735 -17.310 1.00 80.50 183 VAL A O 1
ATOM 1463 N N . ASP A 1 184 ? 24.302 2.085 -17.470 1.00 72.88 184 ASP A N 1
ATOM 1464 C CA . ASP A 1 184 ? 24.704 1.630 -18.809 1.00 72.88 184 ASP A CA 1
ATOM 1465 C C . ASP A 1 184 ? 24.545 2.747 -19.861 1.00 72.88 184 ASP A C 1
ATOM 1467 O O . ASP A 1 184 ? 25.457 2.992 -20.652 1.00 72.88 184 ASP A O 1
ATOM 1471 N N . LEU A 1 185 ? 23.447 3.514 -19.813 1.00 65.19 185 LEU A N 1
ATOM 1472 C CA . LEU A 1 185 ? 23.229 4.674 -20.695 1.00 65.19 185 LEU A CA 1
ATOM 1473 C C . LEU A 1 185 ? 24.209 5.835 -20.438 1.00 65.19 185 LEU A C 1
ATOM 1475 O O . LEU A 1 185 ? 24.491 6.635 -21.335 1.00 65.19 185 LEU A O 1
ATOM 1479 N N . GLY A 1 186 ? 24.730 5.949 -19.214 1.00 58.16 186 GLY A N 1
ATOM 1480 C CA . GLY A 1 186 ? 25.740 6.943 -18.846 1.00 58.16 186 GLY A CA 1
ATOM 1481 C C . GLY A 1 186 ? 27.155 6.587 -19.314 1.00 58.16 186 GLY A C 1
ATOM 1482 O O . GLY A 1 186 ? 27.982 7.487 -19.474 1.00 58.16 186 GLY A O 1
ATOM 1483 N N . GLY A 1 187 ? 27.430 5.301 -19.557 1.00 51.81 187 GLY A N 1
ATOM 1484 C CA . GLY A 1 187 ? 28.742 4.783 -19.957 1.00 51.81 187 GLY A CA 1
ATOM 1485 C C . GLY A 1 187 ? 29.093 4.964 -21.440 1.00 51.81 187 GLY A C 1
ATOM 1486 O O . GLY A 1 187 ? 30.271 5.051 -21.774 1.00 51.81 187 GLY A O 1
ATOM 1487 N N . GLU A 1 188 ? 28.107 5.093 -22.335 1.00 53.25 188 GLU A N 1
ATOM 1488 C CA . GLU A 1 188 ? 28.347 5.186 -23.790 1.00 53.25 188 GLU A CA 1
ATOM 1489 C C . GLU A 1 188 ? 28.735 6.590 -24.304 1.00 53.25 188 GLU A C 1
ATOM 1491 O O . GLU A 1 188 ? 29.052 6.754 -25.480 1.00 53.25 188 GLU A O 1
ATOM 1496 N N . LYS A 1 189 ? 28.777 7.633 -23.460 1.00 49.06 189 LYS A N 1
ATOM 1497 C CA . LYS A 1 189 ? 29.152 9.001 -23.899 1.00 49.06 189 LYS A CA 1
ATOM 1498 C C . LYS A 1 189 ? 30.661 9.289 -23.932 1.00 49.06 189 LYS A C 1
ATOM 1500 O O . LYS A 1 189 ? 31.055 10.443 -24.095 1.00 49.06 189 LYS A O 1
ATOM 1505 N N . GLY A 1 190 ? 31.509 8.274 -23.789 1.00 52.34 190 GLY A N 1
ATOM 1506 C CA . GLY A 1 190 ? 32.940 8.442 -23.544 1.00 52.34 190 GLY A CA 1
ATOM 1507 C C . GLY A 1 190 ? 33.891 7.877 -24.595 1.00 52.34 190 GLY A C 1
ATOM 1508 O O . GLY A 1 190 ? 34.874 7.294 -24.176 1.00 52.34 190 GLY A O 1
ATOM 1509 N N . GLU A 1 191 ? 33.669 8.029 -25.907 1.00 52.41 191 GLU A N 1
ATOM 1510 C CA . GLU A 1 191 ? 34.768 7.890 -26.890 1.00 52.41 191 GLU A CA 1
ATOM 1511 C C . GLU A 1 191 ? 34.393 8.405 -28.295 1.00 52.41 191 GLU A C 1
ATOM 1513 O O . GLU A 1 191 ? 33.857 7.667 -29.113 1.00 52.41 191 GLU A O 1
ATOM 1518 N N . LEU A 1 192 ? 34.707 9.674 -28.602 1.00 48.97 192 LEU A N 1
ATOM 1519 C CA . LEU A 1 192 ? 35.195 10.074 -29.933 1.00 48.97 192 LEU A CA 1
ATOM 1520 C C . LEU A 1 192 ? 35.805 11.487 -29.905 1.00 48.97 192 LEU A C 1
ATOM 1522 O O . LEU A 1 192 ? 35.191 12.467 -30.311 1.00 48.97 192 LEU A O 1
ATOM 1526 N N . LEU A 1 193 ? 37.059 11.586 -29.471 1.00 43.09 193 LEU A N 1
ATOM 1527 C CA . LEU A 1 193 ? 37.976 12.601 -29.988 1.00 43.09 193 LEU A CA 1
ATOM 1528 C C . LEU A 1 193 ? 39.252 11.871 -30.397 1.00 43.09 193 LEU A C 1
ATOM 1530 O O . LEU A 1 193 ? 40.199 11.753 -29.624 1.00 43.09 193 LEU A O 1
ATOM 1534 N N . LYS A 1 194 ? 39.248 11.331 -31.621 1.00 47.16 194 LYS A N 1
ATOM 1535 C CA . LYS A 1 194 ? 40.504 11.074 -32.323 1.00 47.16 194 LYS A CA 1
ATOM 1536 C C . LYS A 1 194 ? 41.079 12.441 -32.665 1.00 47.16 194 LYS A C 1
ATOM 1538 O O . LYS A 1 194 ? 40.474 13.197 -33.419 1.00 47.16 194 LYS A O 1
ATOM 1543 N N . VAL A 1 195 ? 42.177 12.766 -32.001 1.00 45.78 195 VAL A N 1
ATOM 1544 C CA . VAL A 1 195 ? 43.028 13.902 -32.330 1.00 45.78 195 VAL A CA 1
ATOM 1545 C C . VAL A 1 195 ? 43.853 13.466 -33.537 1.00 45.78 195 VAL A C 1
ATOM 1547 O O . VAL A 1 195 ? 44.650 12.537 -33.406 1.00 45.78 195 VAL A O 1
ATOM 1550 N N . ASP A 1 196 ? 43.602 14.088 -34.687 1.00 55.41 196 ASP A N 1
ATOM 1551 C CA . ASP A 1 196 ? 44.552 14.129 -35.805 1.00 55.41 196 ASP A CA 1
ATOM 1552 C C . ASP A 1 196 ? 45.489 15.334 -35.629 1.00 55.41 196 ASP A C 1
ATOM 1554 O O . ASP A 1 196 ? 44.997 16.408 -35.199 1.00 55.41 196 ASP A O 1
#

Secondary structure (DSSP, 8-state):
--PPPPP-----TTPPP---S-SS-HHHHT-TTT-SSBTTB------------S-S--TT------TT-----TTSEEEETTTEEEEHHHHHHHHHHHHH-THHHHHHHHS---HHHHHHHHHHHHHHHHHHHH--SSTTS-HHHHHHHHHHHHHHHHTT-S--HHHHHHHHHHHHHHHHHHHHHHHTT-------